Protein AF-0000000078785115 (afdb_homodimer)

Radius of gyration: 32.86 Å; Cα contacts (8 Å, |Δi|>4): 544; chains: 2; bounding box: 106×112×72 Å

Nearest PDB structures (foldseek):
  2z4h-assembly1_A  TM=7.584E-01  e=1.424E-02  Escherichia coli
  2z4i-assembly1_A  TM=7.395E-01  e=1.762E-02  Escherichia coli
  2z4i-assembly2_B  TM=6.728E-01  e=6.002E-02  Escherichia coli
  3nm7-assembly2_D  TM=5.815E-01  e=1.633E+00  Borreliella burgdorferi
  3nm7-assembly1_A  TM=5.767E-01  e=1.549E+00  Borreliella burgdorferi

Structure (mmCIF, N/CA/C/O backbone):
data_AF-0000000078785115-model_v1
#
loop_
_entity.id
_entity.type
_entity.pdbx_description
1 polymer Lipoprotein
#
loop_
_atom_site.group_PDB
_atom_site.id
_atom_site.type_symbol
_atom_site.label_atom_id
_atom_site.label_alt_id
_atom_site.label_comp_id
_atom_site.label_asym_id
_atom_site.label_entity_id
_atom_site.label_seq_id
_atom_site.pdbx_PDB_ins_code
_atom_site.Cartn_x
_atom_site.Cartn_y
_atom_site.Cartn_z
_atom_site.occupancy
_atom_site.B_iso_or_equiv
_atom_site.auth_seq_id
_atom_site.auth_comp_id
_atom_site.auth_asym_id
_atom_site.auth_atom_id
_atom_site.pdbx_PDB_model_num
ATOM 1 N N . MET A 1 1 ? -52.281 -60.375 -5.547 1 21.88 1 MET A N 1
ATOM 2 C CA . MET A 1 1 ? -51.75 -59.938 -6.844 1 21.88 1 MET A CA 1
ATOM 3 C C . MET A 1 1 ? -51.125 -58.562 -6.75 1 21.88 1 MET A C 1
ATOM 5 O O . MET A 1 1 ? -51.469 -57.781 -5.859 1 21.88 1 MET A O 1
ATOM 9 N N . LYS A 1 2 ? -49.844 -58.312 -7.625 1 25.64 2 LYS A N 1
ATOM 10 C CA . LYS A 1 2 ? -48.531 -57.688 -7.773 1 25.64 2 LYS A CA 1
ATOM 11 C C . LYS A 1 2 ? -48.625 -56.25 -8.234 1 25.64 2 LYS A C 1
ATOM 13 O O . LYS A 1 2 ? -47.656 -55.625 -8.633 1 25.64 2 LYS A O 1
ATOM 18 N N . ARG A 1 3 ? -49.688 -55.594 -8.305 1 28.55 3 ARG A N 1
ATOM 19 C CA . ARG A 1 3 ? -49.875 -54.531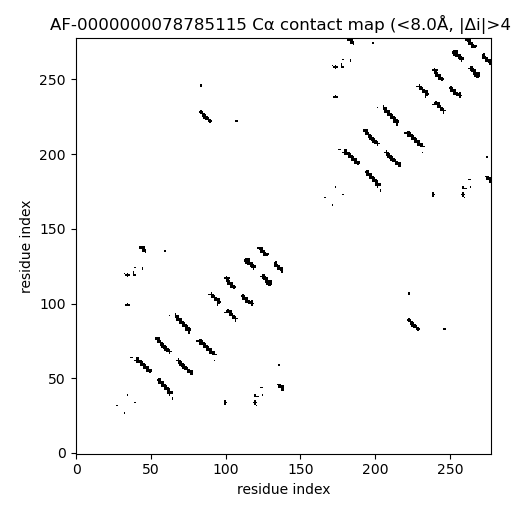 -9.289 1 28.55 3 ARG A CA 1
ATOM 20 C C . ARG A 1 3 ? -48.875 -53.375 -9.055 1 28.55 3 ARG A C 1
ATOM 22 O O . ARG A 1 3 ? -49.062 -52.594 -8.125 1 28.55 3 ARG A O 1
ATOM 29 N N . LEU A 1 4 ? -47.5 -53.781 -9.008 1 29.61 4 LEU A N 1
ATOM 30 C CA . LEU A 1 4 ? -46.344 -52.906 -8.867 1 29.61 4 LEU A CA 1
ATOM 31 C C . LEU A 1 4 ? -46.344 -51.812 -9.93 1 29.61 4 LEU A C 1
ATOM 33 O O . LEU A 1 4 ? -46.312 -52.094 -11.125 1 29.61 4 LEU A O 1
ATOM 37 N N . ASN A 1 5 ? -47.219 -50.812 -9.773 1 29.7 5 ASN A N 1
ATOM 38 C CA . ASN A 1 5 ? -47.469 -49.656 -10.664 1 29.7 5 ASN A CA 1
ATOM 39 C C . ASN A 1 5 ? -46.156 -49.094 -11.195 1 29.7 5 ASN A C 1
ATOM 41 O O . ASN A 1 5 ? -45.344 -48.594 -10.422 1 29.7 5 ASN A O 1
ATOM 45 N N . TYR A 1 6 ? -45.5 -49.625 -12.344 1 27 6 TYR A N 1
ATOM 46 C CA . TYR A 1 6 ? -44.344 -49.469 -13.242 1 27 6 TYR A CA 1
ATOM 47 C C . TYR A 1 6 ? -44.281 -48.062 -13.773 1 27 6 TYR A C 1
ATOM 49 O O . TYR A 1 6 ? -43.375 -47.719 -14.562 1 27 6 TYR A O 1
ATOM 57 N N . THR A 1 7 ? -45.312 -47.25 -13.727 1 27.36 7 THR A N 1
ATOM 58 C CA . THR A 1 7 ? -45.344 -46.125 -14.656 1 27.36 7 THR A CA 1
ATOM 59 C C . THR A 1 7 ? -44.156 -45.188 -14.422 1 27.36 7 THR A C 1
ATOM 61 O O . THR A 1 7 ? -43.656 -44.531 -15.359 1 27.36 7 THR A O 1
ATOM 64 N N . ARG A 1 8 ? -43.906 -44.688 -13.25 1 27.7 8 ARG A N 1
ATOM 65 C CA . ARG A 1 8 ? -43.438 -43.312 -13.039 1 27.7 8 ARG A CA 1
ATOM 66 C C . ARG A 1 8 ? -42 -43.156 -13.453 1 27.7 8 ARG A C 1
ATOM 68 O O . ARG A 1 8 ? -41.375 -42.125 -13.203 1 27.7 8 ARG A O 1
ATOM 75 N N . PHE A 1 9 ? -41.219 -44.219 -13.812 1 27.62 9 PHE A N 1
ATOM 76 C CA . PHE A 1 9 ? -39.75 -44.156 -13.797 1 27.62 9 PHE A CA 1
ATOM 77 C C . PHE A 1 9 ? -39.25 -43.312 -14.977 1 27.62 9 PHE A C 1
ATOM 79 O O . PHE A 1 9 ? -38.062 -43.219 -15.188 1 27.62 9 PHE A O 1
ATOM 86 N N . ALA A 1 10 ? -40.094 -42.906 -15.914 1 26.58 10 ALA A N 1
ATOM 87 C CA . ALA A 1 10 ? -39.594 -42.625 -17.25 1 26.58 10 ALA A CA 1
ATOM 88 C C . ALA A 1 10 ? -38.719 -41.375 -17.234 1 26.58 10 ALA A C 1
ATOM 90 O O . ALA A 1 10 ? -37.906 -41.156 -18.156 1 26.58 10 ALA A O 1
ATOM 91 N N . LEU A 1 11 ? -39.062 -40.406 -16.453 1 26.31 11 LEU A N 1
ATOM 92 C CA . LEU A 1 11 ? -38.844 -39.094 -17.016 1 26.31 11 LEU A CA 1
ATOM 93 C C . LEU A 1 11 ? -37.344 -38.781 -17.125 1 26.31 11 LEU A C 1
ATOM 95 O O . LEU A 1 11 ? -36.969 -37.719 -17.641 1 26.31 11 LEU A O 1
ATOM 99 N N . LEU A 1 12 ? -36.531 -39.406 -16.266 1 26.86 12 LEU A N 1
ATOM 100 C CA . LEU A 1 12 ? -35.344 -38.625 -15.898 1 26.86 12 LEU A CA 1
ATOM 101 C C . LEU A 1 12 ? -34.375 -38.531 -17.078 1 26.86 12 LEU A C 1
ATOM 103 O O . LEU A 1 12 ? -33.25 -38.062 -16.922 1 26.86 12 LEU A O 1
ATOM 107 N N . LEU A 1 13 ? -34.562 -39.312 -18.266 1 28.91 13 LEU A N 1
ATOM 108 C CA . LEU A 1 13 ? -33.469 -39.625 -19.156 1 28.91 13 LEU A CA 1
ATOM 109 C C . LEU A 1 13 ? -33.094 -38.406 -19.984 1 28.91 13 LEU A C 1
ATOM 111 O O . LEU A 1 13 ? -33.219 -38.406 -21.203 1 28.91 13 LEU A O 1
ATOM 115 N N . ILE A 1 14 ? -33.562 -37.188 -19.656 1 26.3 14 ILE A N 1
ATOM 1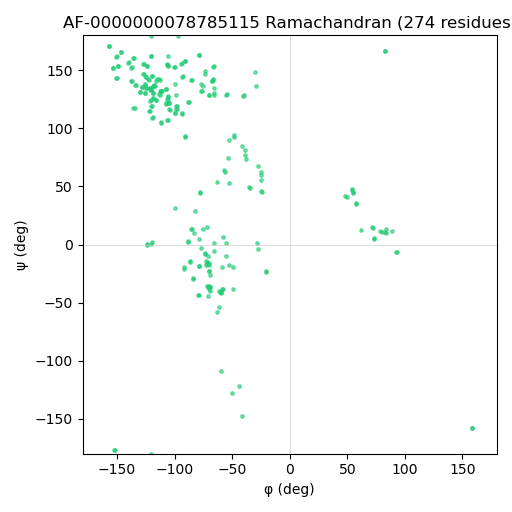16 C CA . ILE A 1 14 ? -33.625 -36.25 -20.766 1 26.3 14 ILE A CA 1
ATOM 117 C C . ILE A 1 14 ? -32.344 -36.344 -21.594 1 26.3 14 ILE A C 1
ATOM 119 O O . ILE A 1 14 ? -32.406 -36.5 -22.812 1 26.3 14 ILE A O 1
ATOM 123 N N . LEU A 1 15 ? -31.5 -35.125 -21.781 1 25.64 15 LEU A N 1
ATOM 124 C CA . LEU A 1 15 ? -30.969 -34.438 -22.969 1 25.64 15 LEU A CA 1
ATOM 125 C C . LEU A 1 15 ? -29.688 -35.125 -23.438 1 25.64 15 LEU A C 1
ATOM 127 O O . LEU A 1 15 ? -28.609 -34.812 -22.922 1 25.64 15 LEU A O 1
ATOM 131 N N . VAL A 1 16 ? -29.391 -36.344 -23.297 1 29.25 16 VAL A N 1
ATOM 132 C CA . VAL A 1 16 ? -28.172 -37.062 -23.703 1 29.25 16 VAL A CA 1
ATOM 133 C C . VAL A 1 16 ? -27.984 -36.938 -25.203 1 29.25 16 VAL A C 1
ATOM 135 O O . VAL A 1 16 ? -27.047 -37.531 -25.766 1 29.25 16 VAL A O 1
ATOM 138 N N . LEU A 1 17 ? -28.969 -36.625 -25.922 1 30.11 17 LEU A N 1
ATOM 139 C CA . LEU A 1 17 ? -29.078 -37.25 -27.25 1 30.11 17 LEU A CA 1
ATOM 140 C C . LEU A 1 17 ? -27.844 -36.906 -28.094 1 30.11 17 LEU A C 1
ATOM 142 O O . LEU A 1 17 ? -27.219 -37.812 -28.672 1 30.11 17 LEU A O 1
ATOM 146 N N . GLY A 1 18 ? -28.078 -35.969 -29.203 1 31.62 18 GLY A N 1
ATOM 147 C CA . GLY A 1 18 ? -27.688 -35.906 -30.609 1 31.62 18 GLY A CA 1
ATOM 148 C C . GLY A 1 18 ? -26.25 -35.469 -30.812 1 31.62 18 GLY A C 1
ATOM 149 O O . GLY A 1 18 ? -25.859 -35.125 -31.922 1 31.62 18 GLY A O 1
ATOM 150 N N . LEU A 1 19 ? -25.375 -35.094 -29.875 1 32.69 19 LEU A N 1
ATOM 151 C CA . LEU A 1 19 ? -24.031 -34.844 -30.375 1 32.69 19 LEU A CA 1
ATOM 152 C C . LEU A 1 19 ? -23.469 -36.062 -31.109 1 32.69 19 LEU A C 1
ATOM 154 O O . LEU A 1 19 ? -23.156 -37.062 -30.484 1 32.69 19 LEU A O 1
ATOM 158 N N . GLY A 1 20 ? -23.953 -36.531 -32.125 1 34.94 20 GLY A N 1
ATOM 159 C CA . GLY A 1 20 ? -23.172 -37.25 -33.125 1 34.94 20 GLY A CA 1
ATOM 160 C C . GLY A 1 20 ? -21.734 -36.781 -33.188 1 34.94 20 GLY A C 1
ATOM 161 O O . GLY A 1 20 ? -21.438 -35.625 -32.906 1 34.94 20 GLY A O 1
ATOM 162 N N . ALA A 1 21 ? -20.703 -37.75 -33.281 1 34.75 21 ALA A N 1
ATOM 163 C CA . ALA A 1 21 ? -19.25 -37.906 -33.312 1 34.75 21 ALA A CA 1
ATOM 164 C C . ALA A 1 21 ? -18.625 -37.125 -34.469 1 34.75 21 ALA A C 1
ATOM 166 O O . ALA A 1 21 ? -18.531 -37.625 -35.594 1 34.75 21 ALA A O 1
ATOM 167 N N . CYS A 1 22 ? -19.219 -36.312 -35.281 1 36.84 22 CYS A N 1
ATOM 168 C CA . CYS A 1 22 ? -18.141 -35.719 -36.062 1 36.84 22 CYS A CA 1
ATOM 169 C C . CYS A 1 22 ? -16.938 -35.438 -35.188 1 36.84 22 CYS A C 1
ATOM 171 O O . CYS A 1 22 ? -17.016 -34.656 -34.25 1 36.84 22 CYS A O 1
ATOM 173 N N . GLY A 1 23 ? -16.078 -36.375 -34.781 1 36.59 23 GLY A N 1
ATOM 174 C CA . GLY A 1 23 ? -14.758 -36.688 -34.25 1 36.59 23 GLY A CA 1
ATOM 175 C C . GLY A 1 23 ? -13.711 -35.688 -34.625 1 36.59 23 GLY A C 1
ATOM 176 O O . GLY A 1 23 ? -12.609 -36.031 -35.062 1 36.59 23 GLY A O 1
ATOM 177 N N . ASP A 1 24 ? -14.039 -34.656 -35.344 1 38.69 24 ASP A N 1
ATOM 178 C CA . ASP A 1 24 ? -12.906 -33.719 -35.406 1 38.69 24 ASP A CA 1
ATOM 179 C C . ASP A 1 24 ? -12.336 -33.469 -34.031 1 38.69 24 ASP A C 1
ATOM 181 O O . ASP A 1 24 ? -13.086 -33.125 -33.094 1 38.69 24 ASP A O 1
ATOM 185 N N . ASP A 1 25 ? -11.328 -34.188 -33.531 1 36.97 25 ASP A N 1
ATOM 186 C CA . ASP A 1 25 ? -10.508 -34.062 -32.344 1 36.97 25 ASP A CA 1
ATOM 187 C C . ASP A 1 25 ? -10.453 -32.594 -31.859 1 36.97 25 ASP A C 1
ATOM 189 O O . ASP A 1 25 ? -9.773 -31.766 -32.469 1 36.97 25 ASP A O 1
ATOM 193 N N . ILE A 1 26 ? -11.43 -31.906 -31.766 1 38.81 26 ILE A N 1
ATOM 194 C CA . ILE A 1 26 ? -11.156 -30.75 -30.906 1 38.81 26 ILE A CA 1
ATOM 195 C C . ILE A 1 26 ? -10.203 -31.156 -29.781 1 38.81 26 ILE A C 1
ATOM 197 O O . ILE A 1 26 ? -10.594 -31.875 -28.859 1 38.81 26 ILE A O 1
ATOM 201 N N . TYR A 1 27 ? -9.086 -31.812 -30 1 36.03 27 TYR A N 1
ATOM 202 C CA . TYR A 1 27 ? -7.938 -31.969 -29.125 1 36.03 27 TYR A CA 1
ATOM 203 C C . TYR A 1 27 ? -7.828 -30.766 -28.172 1 36.03 27 TYR A C 1
ATOM 205 O O . TYR A 1 27 ? -7.562 -29.656 -28.609 1 36.03 27 TYR A O 1
ATOM 213 N N . TYR A 1 28 ? -8.711 -30.516 -27.219 1 42.53 28 TYR A N 1
ATOM 214 C CA . TYR A 1 28 ? -8.172 -29.766 -26.094 1 42.53 28 TYR A CA 1
ATOM 215 C C . TYR A 1 28 ? -6.664 -29.969 -25.969 1 42.53 28 TYR A C 1
ATOM 217 O O . TYR A 1 28 ? -6.207 -31.047 -25.609 1 42.53 28 TYR A O 1
ATOM 225 N N . THR A 1 29 ? -5.969 -29.656 -26.891 1 48.72 29 THR A N 1
ATOM 226 C CA . THR A 1 29 ? -4.52 -29.828 -26.875 1 48.72 29 THR A CA 1
ATOM 227 C C . THR A 1 29 ? -3.943 -29.453 -25.516 1 48.72 29 THR A C 1
ATOM 229 O O . THR A 1 29 ? -4.535 -28.656 -24.781 1 48.72 29 THR A O 1
ATOM 232 N N . ASP A 1 30 ? -3.09 -30.453 -24.906 1 57.22 30 ASP A N 1
ATOM 233 C CA . ASP A 1 30 ? -2.201 -30.297 -23.766 1 57.22 30 ASP A CA 1
ATOM 234 C C . ASP A 1 30 ? -1.837 -28.844 -23.531 1 57.22 30 ASP A C 1
ATOM 236 O O . ASP A 1 30 ? -1.797 -28.375 -22.391 1 57.22 30 ASP A O 1
ATOM 240 N N . ASP A 1 31 ? -1.954 -28.078 -24.672 1 64.81 31 ASP A N 1
ATOM 241 C CA . ASP A 1 31 ? -1.459 -26.703 -24.562 1 64.81 31 ASP A CA 1
ATOM 242 C C . ASP A 1 31 ? -2.518 -25.781 -23.953 1 64.81 31 ASP A C 1
ATOM 244 O O . ASP A 1 31 ? -2.186 -24.812 -23.281 1 64.81 31 ASP A O 1
ATOM 248 N N . TYR A 1 32 ? -3.836 -26.141 -24.203 1 71.19 32 TYR A N 1
ATOM 249 C CA . TYR A 1 32 ? -4.902 -25.266 -23.719 1 71.19 32 TYR A CA 1
ATOM 250 C C . TYR A 1 32 ? -4.996 -25.328 -22.188 1 71.19 32 TYR A C 1
ATOM 252 O O . TYR A 1 32 ? -5.23 -24.297 -21.547 1 71.19 32 TYR A O 1
ATOM 260 N N . LEU A 1 33 ? -4.812 -26.469 -21.688 1 81.69 33 LEU A N 1
ATOM 261 C CA . LEU A 1 33 ? -4.977 -26.656 -20.25 1 81.69 33 LEU A CA 1
ATOM 262 C C . LEU A 1 33 ? -3.68 -26.344 -19.516 1 81.69 33 LEU A C 1
ATOM 264 O O . LEU A 1 33 ? -3.689 -26.125 -18.297 1 81.69 33 LEU A O 1
ATOM 268 N N . ARG A 1 34 ? -2.654 -26.297 -20.344 1 90.75 34 ARG A N 1
ATOM 269 C CA . ARG A 1 34 ? -1.361 -26.047 -19.719 1 90.75 34 ARG A CA 1
ATOM 270 C C . ARG A 1 34 ? -1.227 -24.578 -19.312 1 90.75 34 ARG A C 1
ATOM 272 O O . ARG A 1 34 ? -1.621 -23.688 -20.047 1 90.75 34 ARG A O 1
ATOM 279 N N . ASN A 1 35 ? -0.721 -24.453 -18.172 1 96.88 35 ASN A N 1
ATOM 280 C CA . ASN A 1 35 ? -0.414 -23.094 -17.734 1 96.88 35 ASN A CA 1
ATOM 281 C C . ASN A 1 35 ? 0.684 -22.469 -18.594 1 96.88 35 ASN A C 1
ATOM 283 O O . ASN A 1 35 ? 1.484 -23.172 -19.203 1 96.88 35 ASN A O 1
ATOM 287 N N . SER A 1 36 ? 0.677 -21.141 -18.672 1 96.25 36 SER A N 1
ATOM 288 C CA . SER A 1 36 ? 1.725 -20.391 -19.359 1 96.25 36 SER A CA 1
ATOM 289 C C . SER A 1 36 ? 1.912 -19 -18.75 1 96.25 36 SER A C 1
ATOM 291 O O . SER A 1 36 ? 1.029 -18.5 -18.047 1 96.25 36 SER A O 1
ATOM 293 N N . ASP A 1 37 ? 3.047 -18.438 -19.047 1 97.06 37 ASP A N 1
ATOM 294 C CA . ASP A 1 37 ? 3.301 -17.078 -18.594 1 97.06 37 ASP A CA 1
ATOM 295 C C . ASP A 1 37 ? 2.254 -16.109 -19.156 1 97.06 37 ASP A C 1
ATOM 297 O O . ASP A 1 37 ? 1.799 -15.203 -18.453 1 97.06 37 ASP A O 1
ATOM 301 N N . GLU A 1 38 ? 1.946 -16.328 -20.406 1 96.19 38 GLU A N 1
ATOM 302 C CA . GLU A 1 38 ? 0.999 -15.453 -21.078 1 96.19 38 GLU A CA 1
ATOM 303 C C . GLU A 1 38 ? -0.362 -15.469 -20.391 1 96.19 38 GLU A C 1
ATOM 305 O O . GLU A 1 38 ? -1.03 -14.438 -20.297 1 96.19 38 GLU A O 1
ATOM 310 N N . LYS A 1 39 ? -0.719 -16.641 -20.016 1 96.62 39 LYS A N 1
ATOM 311 C CA . LYS A 1 39 ? -1.998 -16.781 -19.312 1 96.62 39 LYS A CA 1
ATOM 312 C C . LYS A 1 39 ? -1.937 -16.156 -17.922 1 96.62 39 LYS A C 1
ATOM 314 O O . LYS A 1 39 ? -2.918 -15.578 -17.453 1 96.62 39 LYS A O 1
ATOM 319 N N . LEU A 1 40 ? -0.854 -16.266 -17.281 1 98.19 40 LEU A N 1
ATOM 320 C CA . LEU A 1 40 ? -0.667 -15.867 -15.883 1 98.19 40 LEU A CA 1
ATOM 321 C C . LEU A 1 40 ? -0.476 -14.359 -15.773 1 98.19 40 LEU A C 1
ATOM 323 O O . LEU A 1 40 ? -1.035 -13.719 -14.883 1 98.19 40 LEU A O 1
ATOM 327 N N . CYS A 1 41 ? 0.32 -13.75 -16.656 1 98.25 41 CYS A N 1
ATOM 328 C CA . CYS A 1 41 ? 0.834 -12.391 -16.531 1 98.25 41 CYS A CA 1
ATOM 329 C C . CYS A 1 41 ? -0.101 -11.391 -17.203 1 98.25 41 CYS A C 1
ATOM 331 O O . CYS A 1 41 ? -0.94 -11.766 -18.016 1 98.25 41 CYS A O 1
ATOM 333 N N . GLY A 1 42 ? 0.054 -10.172 -16.734 1 96.88 42 GLY A N 1
ATOM 334 C CA . GLY A 1 42 ? -0.635 -9.07 -17.391 1 96.88 42 GLY A CA 1
ATOM 335 C C . GLY A 1 42 ? -2.07 -8.9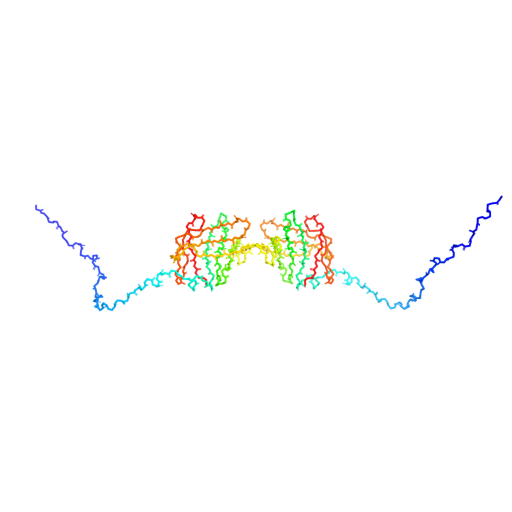06 -16.938 1 96.88 42 GLY A C 1
ATOM 336 O O . GLY A 1 42 ? -2.861 -8.219 -17.578 1 96.88 42 GLY A O 1
ATOM 337 N N . LYS A 1 43 ? -2.414 -9.602 -15.891 1 96.88 43 LYS A N 1
ATOM 338 C CA . LYS A 1 43 ? -3.738 -9.539 -15.281 1 96.88 43 LYS A CA 1
ATOM 339 C C . LYS A 1 43 ? -3.643 -9.266 -13.781 1 96.88 43 LYS A C 1
ATOM 341 O O . LYS A 1 43 ? -2.584 -9.453 -13.18 1 96.88 43 LYS A O 1
ATOM 346 N N . THR A 1 44 ? -4.781 -8.695 -13.359 1 98.44 44 THR A N 1
ATOM 347 C CA . THR A 1 44 ? -4.945 -8.648 -11.914 1 98.44 44 THR A CA 1
ATOM 348 C C . THR A 1 44 ? -5.855 -9.781 -11.438 1 98.44 44 THR A C 1
ATOM 350 O O . THR A 1 44 ? -7.035 -9.828 -11.797 1 98.44 44 THR A O 1
ATOM 353 N N . TRP A 1 45 ? -5.289 -10.672 -10.719 1 98.69 45 TRP A N 1
ATOM 354 C CA . TRP A 1 45 ? -6.047 -11.766 -10.117 1 98.69 45 TRP A CA 1
ATOM 355 C C . TRP A 1 45 ? -6.594 -11.359 -8.75 1 98.69 45 TRP A C 1
ATOM 357 O O . TRP A 1 45 ? -5.828 -11.016 -7.848 1 98.69 45 TRP A O 1
ATOM 367 N N . THR A 1 46 ? -7.957 -11.43 -8.555 1 98.69 46 THR A N 1
ATOM 368 C CA . THR A 1 46 ? -8.562 -10.82 -7.371 1 98.69 46 THR A CA 1
ATOM 369 C C . THR A 1 46 ? -9.445 -11.828 -6.645 1 98.69 46 THR A C 1
ATOM 371 O O . THR A 1 46 ? -10.188 -12.586 -7.277 1 98.69 46 THR A O 1
ATOM 374 N N . GLU A 1 47 ? -9.312 -11.852 -5.34 1 98 47 GLU A N 1
ATOM 375 C CA . GLU A 1 47 ? -10.234 -12.562 -4.465 1 98 47 GLU A CA 1
ATOM 376 C C . GLU A 1 47 ? -10.797 -11.641 -3.389 1 98 47 GLU A C 1
ATOM 378 O O . GLU A 1 47 ? -10.062 -10.844 -2.797 1 98 47 GLU A O 1
ATOM 383 N N . ASN A 1 48 ? -12.062 -11.766 -3.164 1 96.12 48 ASN A N 1
ATOM 384 C CA . ASN A 1 48 ? -12.734 -11.008 -2.113 1 96.12 48 ASN A CA 1
ATOM 385 C C . ASN A 1 48 ? -13.062 -11.883 -0.909 1 96.12 48 ASN A C 1
ATOM 387 O O . ASN A 1 48 ? -13.57 -12.992 -1.065 1 96.12 48 ASN A O 1
ATOM 391 N N . SER A 1 49 ? -12.656 -11.438 0.169 1 93.69 49 SER A N 1
ATOM 392 C CA . SER A 1 49 ? -12.977 -12.18 1.389 1 93.69 49 SER A CA 1
ATOM 393 C C . SER A 1 49 ? -13.641 -11.273 2.424 1 93.69 49 SER A C 1
ATOM 395 O O . SER A 1 49 ? -13.359 -10.07 2.475 1 93.69 49 SER A O 1
ATOM 397 N N . LYS A 1 50 ? -14.523 -11.852 3.174 1 91.75 50 LYS A N 1
ATOM 398 C CA . LYS A 1 50 ? -15.148 -11.172 4.309 1 91.75 50 LYS A CA 1
ATOM 399 C C . LYS A 1 50 ? -14.469 -11.562 5.621 1 91.75 50 LYS A C 1
ATOM 401 O O . LYS A 1 50 ? -14.164 -12.734 5.844 1 91.75 50 LYS A O 1
ATOM 406 N N . MET A 1 51 ? -14.117 -10.5 6.348 1 89.44 51 MET A N 1
ATOM 407 C CA . MET A 1 51 ? -13.492 -10.703 7.652 1 89.44 51 MET A CA 1
ATOM 408 C C . MET A 1 51 ? -14.516 -10.602 8.773 1 89.44 51 MET A C 1
ATOM 410 O O . MET A 1 51 ? -15.695 -10.352 8.516 1 89.44 51 MET A O 1
ATOM 414 N N . ASP A 1 52 ? -13.898 -10.82 10.016 1 78.44 52 ASP A N 1
ATOM 415 C CA . ASP A 1 52 ? -14.758 -10.688 11.195 1 78.44 52 ASP A CA 1
ATOM 416 C C . ASP A 1 52 ? -15.234 -9.25 11.367 1 78.44 52 ASP A C 1
ATOM 418 O O . ASP A 1 52 ? -14.539 -8.305 10.961 1 78.44 52 ASP A O 1
ATOM 422 N N . ASN A 1 53 ? -16.516 -8.961 11.641 1 86 53 ASN A N 1
ATOM 423 C CA . ASN A 1 53 ? -17.109 -7.656 11.922 1 86 53 ASN A CA 1
ATOM 424 C C . ASN A 1 53 ? -17.562 -6.953 10.641 1 86 53 ASN A C 1
ATOM 426 O O . ASN A 1 53 ? -17.578 -5.723 10.586 1 86 53 ASN A O 1
ATOM 430 N N . ASP A 1 54 ? -17.562 -7.699 9.594 1 88.81 54 ASP A N 1
ATOM 431 C CA . ASP A 1 54 ? -18.125 -7.246 8.328 1 88.81 54 ASP A CA 1
ATOM 432 C C . ASP A 1 54 ? -17.109 -6.418 7.543 1 88.81 54 ASP A C 1
ATOM 434 O O . ASP A 1 54 ? -17.484 -5.664 6.637 1 88.81 54 ASP A O 1
ATOM 438 N N . MET A 1 55 ? -15.875 -6.508 7.992 1 93 55 MET A N 1
ATOM 439 C CA . MET A 1 55 ? -14.797 -5.926 7.195 1 93 55 MET A CA 1
ATOM 440 C C . MET A 1 55 ? -14.516 -6.781 5.961 1 93 55 MET A C 1
ATOM 442 O O . MET A 1 55 ? -14.781 -7.984 5.961 1 93 55 MET A O 1
ATOM 446 N N . LYS A 1 56 ? -14.086 -6.086 4.918 1 96.38 56 LYS A N 1
ATOM 447 C CA . LYS A 1 56 ? -13.781 -6.777 3.67 1 96.38 56 LYS A CA 1
ATOM 448 C C . LYS A 1 56 ? -12.305 -6.656 3.322 1 96.38 56 LYS A C 1
ATOM 450 O O . LYS A 1 56 ? -11.688 -5.613 3.561 1 96.38 56 LYS A O 1
ATOM 455 N N . CYS A 1 57 ? -11.828 -7.742 2.828 1 97.06 57 CYS A N 1
ATOM 456 C CA . CYS A 1 57 ? -10.477 -7.738 2.283 1 97.06 57 CYS A CA 1
ATOM 457 C C . CYS A 1 57 ? -10.484 -8.133 0.811 1 97.06 57 CYS A C 1
ATOM 459 O O . CYS A 1 57 ? -11.078 -9.148 0.438 1 97.06 57 CYS A O 1
ATOM 461 N N . VAL A 1 58 ? -9.922 -7.266 -0.033 1 97.88 58 VAL A N 1
ATOM 462 C CA . VAL A 1 58 ? -9.633 -7.605 -1.422 1 97.88 58 VAL A CA 1
ATOM 463 C C . VAL A 1 58 ? -8.164 -7.996 -1.559 1 97.88 58 VAL A C 1
ATOM 465 O O . VAL A 1 58 ? -7.27 -7.207 -1.242 1 97.88 58 VAL A O 1
ATOM 468 N N . HIS A 1 59 ? -7.938 -9.227 -1.924 1 98.12 59 HIS A N 1
ATOM 469 C CA . HIS A 1 59 ? -6.613 -9.812 -2.131 1 98.12 59 HIS A CA 1
ATOM 470 C C . HIS A 1 59 ? -6.305 -9.961 -3.617 1 98.12 59 HIS A C 1
ATOM 472 O O . HIS A 1 59 ? -7.051 -10.617 -4.348 1 98.12 59 HIS A O 1
ATOM 478 N N . GLN A 1 60 ? -5.191 -9.312 -4.043 1 98.81 60 GLN A N 1
ATOM 479 C CA . GLN A 1 60 ? -4.855 -9.328 -5.461 1 98.81 60 GLN A CA 1
ATOM 480 C C . GLN A 1 60 ? -3.445 -9.859 -5.688 1 98.81 60 GLN A C 1
ATOM 482 O O . GLN A 1 60 ? -2.543 -9.602 -4.887 1 98.81 60 GLN A O 1
ATOM 487 N N . LEU A 1 61 ? -3.252 -10.602 -6.781 1 98.75 61 LEU A N 1
ATOM 488 C CA . LEU A 1 61 ? -1.947 -11 -7.301 1 98.75 61 LEU A CA 1
ATOM 489 C C . LEU A 1 61 ? -1.748 -10.492 -8.727 1 98.75 61 LEU A C 1
ATOM 491 O O . LEU A 1 61 ? -2.658 -10.578 -9.547 1 98.75 61 LEU A O 1
ATOM 495 N N . LYS A 1 62 ? -0.63 -9.945 -8.93 1 98.81 62 LYS A N 1
ATOM 496 C CA . LYS A 1 62 ? -0.211 -9.508 -10.258 1 98.81 62 LYS A CA 1
ATOM 497 C C . LYS A 1 62 ? 1.13 -10.125 -10.641 1 98.81 62 LYS A C 1
ATOM 499 O O . LYS A 1 62 ? 2.053 -10.18 -9.828 1 98.81 62 LYS A O 1
ATOM 504 N N . PHE A 1 63 ? 1.238 -10.617 -11.82 1 98.75 63 PHE A N 1
ATOM 505 C CA . PHE A 1 63 ? 2.467 -11.18 -12.375 1 98.75 63 PHE A CA 1
ATOM 506 C C . PHE A 1 63 ? 2.861 -10.461 -13.656 1 98.75 63 PHE A C 1
ATOM 508 O O . PHE A 1 63 ? 2.002 -10.125 -14.477 1 98.75 63 PHE A O 1
ATOM 515 N N . THR A 1 64 ? 4.098 -10.289 -13.789 1 98.62 64 THR A N 1
ATOM 516 C CA . THR A 1 64 ? 4.598 -9.711 -15.031 1 98.62 64 THR A CA 1
ATOM 517 C C . THR A 1 64 ? 5.566 -10.672 -15.719 1 98.62 64 THR A C 1
ATOM 519 O O . THR A 1 64 ? 6.09 -11.594 -15.086 1 98.62 64 THR A O 1
ATOM 522 N N . GLN A 1 65 ? 5.801 -10.445 -16.953 1 97.94 65 GLN A N 1
ATOM 523 C CA . GLN A 1 65 ? 6.621 -11.328 -17.766 1 97.94 65 GLN A CA 1
ATOM 524 C C . GLN A 1 65 ? 8.086 -11.258 -17.359 1 97.94 65 GLN A C 1
ATOM 526 O O . GLN A 1 65 ? 8.852 -12.188 -17.609 1 97.94 65 GLN A O 1
ATOM 531 N N . ASP A 1 66 ? 8.461 -10.172 -16.734 1 97.81 66 ASP A N 1
ATOM 532 C CA . ASP A 1 66 ? 9.852 -10.008 -16.312 1 97.81 66 ASP A CA 1
ATOM 533 C C . ASP A 1 66 ? 10.094 -10.664 -14.961 1 97.81 66 ASP A C 1
ATOM 535 O O . ASP A 1 66 ? 11.039 -10.305 -14.258 1 97.81 66 ASP A O 1
ATOM 539 N N . ARG A 1 67 ? 9.203 -11.469 -14.508 1 98.38 67 ARG A N 1
ATOM 540 C CA . ARG A 1 67 ? 9.328 -12.32 -13.328 1 98.38 67 ARG A CA 1
ATOM 541 C C . ARG A 1 67 ? 9.125 -11.523 -12.047 1 98.38 67 ARG A C 1
ATOM 543 O O . ARG A 1 67 ? 9.461 -11.984 -10.961 1 98.38 67 ARG A O 1
ATOM 550 N N . SER A 1 68 ? 8.641 -10.289 -12.195 1 98.38 68 SER A N 1
ATOM 551 C CA . SER A 1 68 ? 8.227 -9.5 -11.039 1 98.38 68 SER A CA 1
ATOM 552 C C . SER A 1 68 ? 6.727 -9.641 -10.781 1 98.38 68 SER A C 1
ATOM 554 O O . SER A 1 68 ? 5.977 -10.062 -11.664 1 98.38 68 SER A O 1
ATOM 556 N N . GLY A 1 69 ? 6.34 -9.414 -9.562 1 98.56 69 GLY A N 1
ATOM 557 C CA . GLY A 1 69 ? 4.93 -9.453 -9.211 1 98.56 69 GLY A CA 1
ATOM 558 C C . GLY A 1 69 ? 4.605 -8.656 -7.961 1 98.56 69 GLY A C 1
ATOM 559 O O . GLY A 1 69 ? 5.504 -8.117 -7.312 1 98.56 69 GLY A O 1
ATOM 560 N N . GLN A 1 70 ? 3.307 -8.523 -7.742 1 98.75 70 GLN A N 1
ATOM 561 C CA . GLN A 1 70 ? 2.799 -7.844 -6.555 1 98.75 70 GLN A CA 1
ATOM 562 C C . GLN A 1 70 ? 1.682 -8.648 -5.895 1 98.75 70 GLN A C 1
ATOM 564 O O . GLN A 1 70 ? 0.847 -9.242 -6.582 1 98.75 70 GLN A O 1
ATOM 569 N N . GLU A 1 71 ? 1.779 -8.688 -4.59 1 98.75 71 GLU A N 1
ATOM 570 C CA . GLU A 1 71 ? 0.646 -9.086 -3.76 1 98.75 71 GLU A CA 1
ATOM 571 C C . GLU A 1 71 ? 0.035 -7.883 -3.049 1 98.75 71 GLU A C 1
ATOM 573 O O . GLU A 1 71 ? 0.738 -7.141 -2.361 1 98.75 71 GLU A O 1
ATOM 578 N N . ILE A 1 72 ? -1.247 -7.652 -3.201 1 98.75 72 ILE A N 1
ATOM 579 C CA . ILE A 1 72 ? -1.897 -6.453 -2.691 1 98.75 72 ILE A CA 1
ATOM 580 C C . ILE A 1 72 ? -3.086 -6.84 -1.814 1 98.75 72 ILE A C 1
ATOM 582 O O . ILE A 1 72 ? -3.896 -7.688 -2.197 1 98.75 72 ILE A O 1
ATOM 586 N N . PHE A 1 73 ? -3.145 -6.262 -0.653 1 98.19 73 PHE A N 1
ATOM 587 C CA . PHE A 1 73 ? -4.293 -6.379 0.238 1 98.19 73 PHE A CA 1
ATOM 588 C C . PHE A 1 73 ? -4.957 -5.023 0.442 1 98.19 73 PHE A C 1
ATOM 590 O O . PHE A 1 73 ? -4.301 -4.055 0.831 1 98.19 73 PHE A O 1
ATOM 597 N N . GLN A 1 74 ? -6.207 -4.98 0.16 1 98.38 74 GLN A N 1
ATOM 598 C CA . GLN A 1 74 ? -7.023 -3.805 0.44 1 98.38 74 GLN A CA 1
ATOM 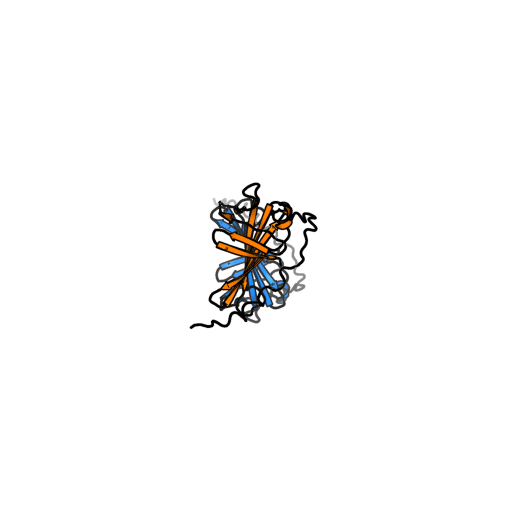599 C C . GLN A 1 74 ? -8.062 -4.102 1.517 1 98.38 74 GLN A C 1
ATOM 601 O O . GLN A 1 74 ? -8.805 -5.082 1.419 1 98.38 74 GLN A O 1
ATOM 606 N N . TYR A 1 75 ? -8.109 -3.277 2.477 1 97.38 75 TYR A N 1
ATOM 607 C CA . TYR A 1 75 ? -9.039 -3.475 3.59 1 97.38 75 TYR A CA 1
ATOM 608 C C . TYR A 1 75 ? -10.117 -2.402 3.594 1 97.38 75 TYR A C 1
ATOM 610 O O . TYR A 1 75 ? -9.82 -1.208 3.518 1 97.38 75 TYR A O 1
ATOM 618 N N . TYR A 1 76 ? -11.336 -2.857 3.723 1 96.94 76 TYR A N 1
ATOM 619 C CA . TYR A 1 76 ? -12.508 -1.988 3.713 1 96.94 76 TYR A CA 1
ATOM 620 C C . TYR A 1 76 ? -13.297 -2.123 5.008 1 96.94 76 TYR A C 1
ATOM 622 O O . TYR A 1 76 ? -13.5 -3.232 5.508 1 96.94 76 TYR A O 1
ATOM 630 N N . ARG A 1 77 ? -13.656 -0.996 5.496 1 94.69 77 ARG A N 1
ATOM 631 C CA . ARG A 1 77 ? -14.672 -1.022 6.543 1 94.69 77 ARG A CA 1
ATOM 632 C C . ARG A 1 77 ? -16.062 -1.206 5.949 1 94.69 77 ARG A C 1
ATOM 634 O O . ARG A 1 77 ? -16.266 -1.024 4.746 1 94.69 77 ARG A O 1
ATOM 641 N N . PRO A 1 78 ? -16.969 -1.593 6.848 1 91.94 78 PRO A N 1
ATOM 642 C CA . PRO A 1 78 ? -18.312 -1.827 6.328 1 91.94 78 PRO A CA 1
ATOM 643 C C . PRO A 1 78 ? -18.875 -0.619 5.582 1 91.94 78 PRO A C 1
ATOM 645 O O . PRO A 1 78 ? -18.766 0.511 6.066 1 91.94 78 PRO A O 1
ATOM 648 N N . GLU A 1 79 ? -19.375 -0.862 4.328 1 88.81 79 GLU A N 1
ATOM 649 C CA . GLU A 1 79 ? -20.109 0.095 3.51 1 88.81 79 GLU A CA 1
ATOM 650 C C . GLU A 1 79 ? -19.188 1.165 2.938 1 88.81 79 GLU A C 1
ATOM 652 O O . GLU A 1 79 ? -19.656 2.154 2.367 1 88.81 79 GLU A O 1
ATOM 657 N N . GLU A 1 80 ? -17.906 0.989 3.184 1 92 80 GLU A N 1
ATOM 658 C CA . GLU A 1 80 ? -17 1.942 2.566 1 92 80 GLU A CA 1
ATOM 659 C C . GLU A 1 80 ? -16.641 1.524 1.143 1 92 80 GLU A C 1
ATOM 661 O O . GLU A 1 80 ? -16.469 0.335 0.862 1 92 80 GLU A O 1
ATOM 666 N N . SER A 1 81 ? -16.547 2.525 0.267 1 92.69 81 SER A N 1
ATOM 667 C CA . SER A 1 81 ? -16.25 2.266 -1.137 1 92.69 81 SER A CA 1
ATOM 668 C C . SER A 1 81 ? -14.75 2.322 -1.397 1 92.69 81 SER A C 1
ATOM 670 O O . SER A 1 81 ? -14.273 1.852 -2.434 1 92.69 81 SER A O 1
ATOM 672 N N . ARG A 1 82 ? -14.062 2.967 -0.524 1 94.75 82 ARG A N 1
ATOM 673 C CA . ARG A 1 82 ? -12.609 3.031 -0.628 1 94.75 82 ARG A CA 1
ATOM 674 C C . ARG A 1 82 ? -11.945 2.297 0.531 1 94.75 82 ARG A C 1
ATOM 676 O O . ARG A 1 82 ? -12.453 2.303 1.651 1 94.75 82 ARG A O 1
ATOM 683 N N . PRO A 1 83 ? -10.844 1.626 0.215 1 97.62 83 PRO A N 1
ATOM 684 C CA . PRO A 1 83 ? -10.164 0.965 1.331 1 97.62 83 PRO A CA 1
ATOM 685 C C . PRO A 1 83 ? -9.555 1.956 2.322 1 97.62 83 PRO A C 1
ATOM 687 O O . PRO A 1 83 ? -9.039 3.002 1.918 1 97.62 83 PRO A O 1
ATOM 690 N N . TYR A 1 84 ? -9.656 1.638 3.617 1 97.06 84 TYR A N 1
ATOM 691 C CA . TYR A 1 84 ? -9 2.48 4.617 1 97.06 84 TYR A CA 1
ATOM 692 C C . TYR A 1 84 ? -7.512 2.184 4.691 1 97.06 84 TYR A C 1
ATOM 694 O O . TYR A 1 84 ? -6.727 3.016 5.16 1 97.06 84 TYR A O 1
ATOM 702 N N . SER A 1 85 ? -7.102 1.015 4.172 1 97.81 85 SER A N 1
ATOM 703 C CA . SER A 1 85 ? -5.691 0.635 4.152 1 97.81 85 SER A CA 1
ATOM 704 C C . SER A 1 85 ? -5.383 -0.278 2.969 1 97.81 85 SER A C 1
ATOM 706 O O . SER A 1 85 ? -6.211 -1.108 2.588 1 97.81 85 SER A O 1
ATOM 708 N N . THR A 1 86 ? -4.211 -0.091 2.393 1 98.75 86 THR A N 1
ATOM 709 C CA . THR A 1 86 ? -3.666 -0.958 1.354 1 98.75 86 THR A CA 1
ATOM 710 C C . THR A 1 86 ? -2.236 -1.371 1.689 1 98.75 86 THR A C 1
ATOM 712 O O . THR A 1 86 ? -1.417 -0.535 2.078 1 98.75 86 THR A O 1
ATOM 715 N N . VAL A 1 87 ? -1.98 -2.629 1.593 1 98.69 87 VAL A N 1
ATOM 716 C CA . VAL A 1 87 ? -0.633 -3.16 1.77 1 98.69 87 VAL A CA 1
ATOM 717 C C . VAL A 1 87 ? -0.178 -3.852 0.486 1 98.69 87 VAL A C 1
ATOM 719 O O . VAL A 1 87 ? -0.886 -4.707 -0.049 1 98.69 87 VAL A O 1
ATOM 722 N N . THR A 1 88 ? 0.935 -3.459 -0.013 1 98.81 88 THR A N 1
ATOM 723 C CA . THR A 1 88 ? 1.509 -4.066 -1.209 1 98.81 88 THR A CA 1
ATOM 724 C C . THR A 1 88 ? 2.865 -4.691 -0.899 1 98.81 88 THR A C 1
ATOM 726 O O . THR A 1 88 ? 3.703 -4.074 -0.238 1 98.81 88 THR A O 1
ATOM 729 N N . TYR A 1 89 ? 3.027 -5.918 -1.31 1 98.56 89 TYR A N 1
ATOM 730 C CA . TYR A 1 89 ? 4.32 -6.59 -1.312 1 98.56 89 TYR A CA 1
ATOM 731 C C . TYR A 1 89 ? 4.812 -6.82 -2.736 1 98.56 89 TYR A C 1
ATOM 733 O O . TYR A 1 89 ? 4.066 -7.312 -3.584 1 98.56 89 TYR A O 1
ATOM 741 N N . ASN A 1 90 ? 6.023 -6.465 -2.918 1 98.56 90 ASN A N 1
ATOM 742 C CA . ASN A 1 90 ? 6.656 -6.828 -4.184 1 98.56 90 ASN A CA 1
ATOM 743 C C . ASN A 1 90 ? 7.402 -8.156 -4.074 1 98.56 90 ASN A C 1
ATOM 745 O O . ASN A 1 90 ? 7.973 -8.469 -3.025 1 98.56 90 ASN A O 1
ATOM 749 N N . PHE A 1 91 ? 7.363 -8.945 -5.219 1 98.25 91 PHE A N 1
ATOM 750 C CA . PHE A 1 91 ? 8.078 -10.219 -5.215 1 98.25 91 PHE A CA 1
ATOM 751 C C . PHE A 1 91 ? 8.625 -10.539 -6.602 1 98.25 91 PHE A C 1
ATOM 753 O O . PHE A 1 91 ? 8.273 -9.875 -7.578 1 98.25 91 PHE A O 1
ATOM 760 N N . THR A 1 92 ? 9.484 -11.461 -6.586 1 98.5 92 THR A N 1
ATOM 761 C CA . THR A 1 92 ? 9.844 -12.148 -7.82 1 98.5 92 THR A CA 1
ATOM 762 C C . THR A 1 92 ? 9.227 -13.547 -7.863 1 98.5 92 THR A C 1
ATOM 764 O O . THR A 1 92 ? 8.867 -14.102 -6.824 1 98.5 92 THR A O 1
ATOM 767 N N . TRP A 1 93 ? 9.039 -14.008 -9.117 1 98.69 93 TRP A N 1
ATOM 768 C CA . TRP A 1 93 ? 8.398 -15.312 -9.211 1 98.69 93 TRP A CA 1
ATOM 769 C C . TRP A 1 93 ? 9.031 -16.156 -10.312 1 98.69 93 TRP A C 1
ATOM 771 O O . TRP A 1 93 ? 9.68 -15.625 -11.211 1 98.69 93 TRP A O 1
ATOM 781 N N . GLU A 1 94 ? 8.867 -17.484 -10.148 1 98.75 94 GLU A N 1
ATOM 782 C CA . GLU A 1 94 ? 9.227 -18.453 -11.172 1 98.75 94 GLU A CA 1
ATOM 783 C C . GLU A 1 94 ? 8.391 -19.734 -11.047 1 98.75 94 GLU A C 1
ATOM 785 O O . GLU A 1 94 ? 7.906 -20.047 -9.961 1 98.75 94 GLU A O 1
ATOM 790 N N . TRP A 1 95 ? 8.242 -20.312 -12.172 1 98.44 95 TRP A N 1
ATOM 791 C CA . TRP A 1 95 ? 7.703 -21.672 -12.102 1 98.44 95 TRP A CA 1
ATOM 792 C C . TRP A 1 95 ? 8.688 -22.609 -11.422 1 98.44 95 TRP A C 1
ATOM 794 O O . TRP A 1 95 ? 9.898 -22.547 -11.664 1 98.44 95 TRP A O 1
ATOM 804 N N . ILE A 1 96 ? 8.164 -23.562 -10.602 1 98.19 96 ILE A N 1
ATOM 805 C CA . ILE A 1 96 ? 9.016 -24.469 -9.836 1 98.19 96 ILE A CA 1
ATOM 806 C C . ILE A 1 96 ? 9.672 -25.484 -10.781 1 98.19 96 ILE A C 1
ATOM 808 O O . ILE A 1 96 ? 10.812 -25.891 -10.562 1 98.19 96 ILE A O 1
ATOM 812 N N . ASP A 1 97 ? 8.953 -25.891 -11.797 1 96.75 97 ASP A N 1
ATOM 813 C CA . ASP A 1 97 ? 9.461 -26.828 -12.781 1 96.75 97 ASP A CA 1
ATOM 814 C C . ASP A 1 97 ? 8.781 -26.641 -14.133 1 96.75 97 ASP A C 1
ATOM 816 O O . ASP A 1 97 ? 8.008 -25.688 -14.312 1 96.75 97 ASP A O 1
ATOM 820 N N . GLN A 1 98 ? 9.094 -27.422 -15.039 1 95 98 GLN A N 1
ATOM 821 C CA . GLN A 1 98 ? 8.648 -27.266 -16.422 1 95 98 GLN A CA 1
ATOM 822 C C . GLN A 1 98 ? 7.168 -27.609 -16.562 1 95 98 GLN A C 1
ATOM 824 O O . GLN A 1 98 ? 6.547 -27.312 -17.578 1 95 98 GLN A O 1
ATOM 829 N N . GLU A 1 99 ? 6.617 -28.312 -15.57 1 94.12 99 GLU A N 1
ATOM 830 C CA . GLU A 1 99 ? 5.199 -28.656 -15.617 1 94.12 99 GLU A CA 1
ATOM 831 C C . GLU A 1 99 ? 4.32 -27.438 -15.375 1 94.12 99 GLU A C 1
ATOM 833 O O . GLU A 1 99 ? 3.123 -27.453 -15.664 1 94.12 99 GLU A O 1
ATOM 838 N N . MET A 1 100 ? 4.836 -26.344 -14.875 1 97.19 100 MET A N 1
ATOM 839 C CA . MET A 1 100 ? 4.199 -25.047 -14.703 1 97.19 100 MET A CA 1
ATOM 840 C C . MET A 1 100 ? 2.914 -25.172 -13.898 1 97.19 100 MET A C 1
ATOM 842 O O . MET A 1 100 ? 1.883 -24.609 -14.273 1 97.19 100 MET A O 1
ATOM 846 N N . GLU A 1 101 ? 2.959 -25.953 -12.797 1 97.06 101 GLU A N 1
ATOM 847 C CA . GLU A 1 101 ? 1.811 -26.125 -11.906 1 97.06 101 GLU A CA 1
ATOM 848 C C . GLU A 1 101 ? 2.129 -25.656 -10.492 1 97.06 101 GLU A C 1
ATOM 850 O O . GLU A 1 101 ? 1.35 -25.875 -9.57 1 97.06 101 GLU A O 1
ATOM 855 N N . GLY A 1 102 ? 3.299 -25.156 -10.273 1 98.44 102 GLY A N 1
ATOM 856 C CA . GLY A 1 102 ? 3.738 -24.547 -9.023 1 98.44 102 GLY A CA 1
ATOM 857 C C . GLY A 1 102 ? 4.539 -23.281 -9.227 1 98.44 102 GLY A C 1
ATOM 858 O O . GLY A 1 102 ? 5.34 -23.188 -10.156 1 98.44 102 GLY A O 1
ATOM 859 N N . LEU A 1 103 ? 4.32 -22.328 -8.398 1 98.81 103 LEU A N 1
ATOM 860 C CA . LEU A 1 103 ? 5.055 -21.078 -8.43 1 98.81 103 LEU A CA 1
ATOM 861 C C . LEU A 1 103 ? 5.82 -20.859 -7.125 1 98.81 103 LEU A C 1
ATOM 863 O O . LEU A 1 103 ? 5.309 -21.156 -6.043 1 98.81 103 LEU A O 1
ATOM 867 N N . ARG A 1 104 ? 6.988 -20.438 -7.266 1 98.81 104 ARG A N 1
ATOM 868 C CA . ARG A 1 104 ? 7.773 -19.891 -6.164 1 98.81 104 ARG A CA 1
ATOM 869 C C . ARG A 1 104 ? 7.719 -18.359 -6.156 1 98.81 104 ARG A C 1
ATOM 871 O O . ARG A 1 104 ? 8.07 -17.719 -7.148 1 98.81 104 ARG A O 1
ATOM 878 N N . LEU A 1 105 ? 7.23 -17.797 -5.125 1 98.69 105 LEU A N 1
ATOM 879 C CA . LEU A 1 105 ? 7.152 -16.344 -4.914 1 98.69 105 LEU A CA 1
ATOM 880 C C . LEU A 1 105 ? 8.164 -15.898 -3.863 1 98.69 105 LEU A C 1
ATOM 882 O O . LEU A 1 105 ? 8.125 -16.359 -2.721 1 98.69 105 LEU A O 1
ATOM 886 N N . ASP A 1 106 ? 9.039 -15 -4.25 1 98.5 106 ASP A N 1
ATOM 887 C CA . ASP A 1 106 ? 10.148 -14.578 -3.398 1 98.5 106 ASP A CA 1
ATOM 888 C C . ASP A 1 106 ? 10.07 -13.078 -3.094 1 98.5 106 ASP A C 1
ATOM 890 O O . ASP A 1 106 ? 10.328 -12.25 -3.969 1 98.5 106 ASP A O 1
ATOM 894 N N . ARG A 1 107 ? 9.734 -12.711 -1.807 1 97 107 ARG A N 1
ATOM 895 C CA . ARG A 1 107 ? 9.625 -11.32 -1.377 1 97 107 ARG A CA 1
ATOM 896 C C . ARG A 1 107 ? 10.977 -10.789 -0.902 1 97 107 ARG A C 1
ATOM 898 O O . ARG A 1 107 ? 11.07 -9.648 -0.439 1 97 107 ARG A O 1
ATOM 905 N N . GLY A 1 108 ? 12 -11.633 -1.007 1 94.06 108 GLY A N 1
ATOM 906 C CA . GLY A 1 108 ? 13.305 -11.273 -0.474 1 94.06 108 GLY A CA 1
ATOM 907 C C . GLY A 1 108 ? 13.438 -11.539 1.013 1 94.06 108 GLY A C 1
ATOM 908 O O . GLY A 1 108 ? 12.461 -11.898 1.675 1 94.06 108 GLY A O 1
ATOM 909 N N . ALA A 1 109 ? 14.711 -11.5 1.499 1 91.62 109 ALA A N 1
ATOM 910 C CA . ALA A 1 109 ? 15.039 -11.672 2.912 1 91.62 109 ALA A CA 1
ATOM 911 C C . ALA A 1 109 ? 14.516 -13.008 3.434 1 91.62 109 ALA A C 1
ATOM 913 O O . ALA A 1 109 ? 13.961 -13.078 4.531 1 91.62 109 ALA A O 1
ATOM 914 N N . ASN A 1 110 ? 14.555 -13.961 2.635 1 93.56 110 ASN A N 1
ATOM 915 C CA . ASN A 1 110 ? 14.203 -15.344 2.951 1 93.56 110 ASN A CA 1
ATOM 916 C C . ASN A 1 110 ? 12.703 -15.516 3.143 1 93.56 110 ASN A C 1
ATOM 918 O O . ASN A 1 110 ? 12.258 -16.484 3.77 1 93.56 110 ASN A O 1
ATOM 922 N N . GLU A 1 111 ? 11.922 -14.523 2.715 1 95 111 GLU A N 1
ATOM 923 C CA . GLU A 1 111 ? 10.469 -14.672 2.711 1 95 111 GLU A CA 1
ATOM 924 C C . GLU A 1 111 ? 9.977 -15.227 1.378 1 95 111 GLU A C 1
ATOM 926 O O . GLU A 1 111 ? 9.633 -14.469 0.47 1 95 111 GLU A O 1
ATOM 931 N N . VAL A 1 112 ? 9.875 -16.562 1.395 1 97.56 112 VAL A N 1
ATOM 932 C CA . VAL A 1 112 ? 9.484 -17.281 0.185 1 97.56 112 VAL A CA 1
ATOM 933 C C . VAL A 1 112 ? 8.156 -18 0.42 1 97.56 112 VAL A C 1
ATOM 935 O O . VAL A 1 112 ? 7.961 -18.625 1.463 1 97.56 112 VAL A O 1
ATOM 938 N N . TYR A 1 113 ? 7.27 -17.891 -0.607 1 97.12 113 TYR A N 1
ATOM 939 C CA . TYR A 1 113 ? 5.969 -18.547 -0.586 1 97.12 113 TYR A CA 1
ATOM 940 C C . TYR A 1 113 ? 5.789 -19.438 -1.812 1 97.12 113 TYR A C 1
ATOM 942 O O . TYR A 1 113 ? 6.402 -19.203 -2.854 1 97.12 113 TYR A O 1
ATOM 950 N N . TYR A 1 114 ? 4.984 -20.359 -1.53 1 98.5 114 TYR A N 1
ATOM 951 C CA . TYR A 1 114 ? 4.73 -21.266 -2.639 1 98.5 114 TYR A CA 1
ATOM 952 C C . TYR A 1 114 ? 3.252 -21.281 -3.008 1 98.5 114 TYR A C 1
ATOM 954 O O . TYR A 1 114 ? 2.387 -21.281 -2.131 1 98.5 114 TYR A O 1
ATOM 962 N N . PHE A 1 115 ? 2.992 -21.188 -4.309 1 98.69 115 PHE A N 1
ATOM 963 C CA . PHE A 1 115 ? 1.68 -21.406 -4.906 1 98.69 115 PHE A CA 1
ATOM 964 C C . PHE A 1 115 ? 1.639 -22.734 -5.641 1 98.69 115 PHE A C 1
ATOM 966 O O . PHE A 1 115 ? 2.211 -22.875 -6.723 1 98.69 115 PHE A O 1
ATOM 973 N N . GLU A 1 116 ? 0.939 -23.672 -5.027 1 98.44 116 GLU A N 1
ATOM 974 C CA . GLU A 1 116 ? 0.987 -25.047 -5.496 1 98.44 116 GLU A CA 1
ATOM 975 C C . GLU A 1 116 ? -0.309 -25.438 -6.203 1 98.44 116 GLU A C 1
ATOM 977 O O . GLU A 1 116 ? -1.356 -24.828 -5.965 1 98.44 116 GLU A O 1
ATOM 982 N N . ASN A 1 117 ? -0.161 -26.438 -7.074 1 98 117 ASN A N 1
ATOM 983 C CA . ASN A 1 117 ? -1.301 -26.953 -7.824 1 98 117 ASN A CA 1
ATOM 984 C C . ASN A 1 117 ? -2.035 -25.844 -8.562 1 98 117 ASN A C 1
ATOM 986 O O . ASN A 1 117 ? -3.262 -25.75 -8.492 1 98 117 ASN A O 1
ATOM 990 N N . VAL A 1 118 ? -1.275 -25.047 -9.219 1 98.44 118 VAL A N 1
ATOM 991 C CA . VAL A 1 118 ? -1.757 -23.812 -9.844 1 98.44 118 VAL A CA 1
ATOM 992 C C . VAL A 1 118 ? -2.512 -24.156 -11.133 1 98.44 118 VAL A C 1
ATOM 994 O O . VAL A 1 118 ? -2.039 -24.953 -11.945 1 98.44 118 VAL A O 1
ATOM 997 N N . TRP A 1 119 ? -3.668 -23.547 -11.234 1 97.44 119 TRP A N 1
ATOM 998 C CA . TRP A 1 119 ? -4.461 -23.562 -12.461 1 97.44 119 TRP A CA 1
ATOM 999 C C . TRP A 1 119 ? -4.73 -22.156 -12.961 1 97.44 119 TRP A C 1
ATOM 1001 O O . TRP A 1 119 ? -5.391 -21.359 -12.289 1 97.44 119 TRP A O 1
ATOM 1011 N N . VAL A 1 120 ? -4.148 -21.922 -14.141 1 97.75 120 VAL A N 1
ATOM 1012 C CA . VAL A 1 120 ? -4.402 -20.625 -14.781 1 97.75 120 VAL A CA 1
ATOM 1013 C C . VAL A 1 120 ? -5.387 -20.812 -15.938 1 97.75 120 VAL A C 1
ATOM 1015 O O . VAL A 1 120 ? -5.07 -21.469 -16.938 1 97.75 120 VAL A O 1
ATOM 1018 N N . ARG A 1 121 ? -6.488 -20.219 -15.797 1 94.75 121 ARG A N 1
ATOM 1019 C CA . ARG A 1 121 ? -7.5 -20.25 -16.844 1 94.75 121 ARG A CA 1
ATOM 1020 C C . ARG A 1 121 ? -7.84 -18.844 -17.328 1 94.75 121 ARG A C 1
ATOM 1022 O O . ARG A 1 121 ? -7.188 -17.875 -16.938 1 94.75 121 ARG A O 1
ATOM 1029 N N . GLN A 1 122 ? -8.688 -18.812 -18.219 1 92.62 122 GLN A N 1
ATOM 1030 C CA . GLN A 1 122 ? -8.992 -17.531 -18.844 1 92.62 122 GLN A CA 1
ATOM 1031 C C . GLN A 1 122 ? -9.461 -16.516 -17.797 1 92.62 122 GLN A C 1
ATOM 1033 O O . GLN A 1 122 ? -9.062 -15.352 -17.828 1 92.62 122 GLN A O 1
ATOM 1038 N N . ASN A 1 123 ? -10.258 -17.031 -16.828 1 95.69 123 ASN A N 1
ATOM 1039 C CA . ASN A 1 123 ? -10.906 -16.062 -15.945 1 95.69 123 ASN A CA 1
ATOM 1040 C C . ASN A 1 123 ? -10.578 -16.328 -14.477 1 95.69 123 ASN A C 1
ATOM 1042 O O . ASN A 1 123 ? -11.062 -15.625 -13.594 1 95.69 123 ASN A O 1
ATOM 1046 N N . TYR A 1 124 ? -9.812 -17.328 -14.25 1 97.56 124 TYR A N 1
ATOM 1047 C CA . TYR A 1 124 ? -9.523 -17.531 -12.836 1 97.56 124 TYR A CA 1
ATOM 1048 C C . TYR A 1 124 ? -8.133 -18.141 -12.656 1 97.56 124 TYR A C 1
ATOM 1050 O O . TYR A 1 124 ? -7.582 -18.734 -13.586 1 97.56 124 TYR A O 1
ATOM 1058 N N . LEU A 1 125 ? -7.504 -17.953 -11.602 1 98.44 125 LEU A N 1
ATOM 1059 C CA . LEU A 1 125 ? -6.27 -18.516 -11.062 1 98.44 125 LEU A CA 1
ATOM 1060 C C . LEU A 1 125 ? -6.527 -19.234 -9.734 1 98.44 125 LEU A C 1
ATOM 1062 O O . LEU A 1 125 ? -7.035 -18.625 -8.789 1 98.44 125 LEU A O 1
ATOM 1066 N N . SER A 1 126 ? -6.254 -20.484 -9.703 1 98.25 126 SER A N 1
ATOM 1067 C CA . SER A 1 126 ? -6.566 -21.219 -8.484 1 98.25 126 SER A CA 1
ATOM 1068 C C . SER A 1 126 ? -5.426 -22.141 -8.086 1 98.25 126 SER A C 1
ATOM 1070 O O . SER A 1 126 ? -4.547 -22.438 -8.898 1 98.25 126 SER A O 1
ATOM 1072 N N . GLY A 1 127 ? -5.41 -22.531 -6.848 1 98.38 127 GLY A N 1
ATOM 1073 C CA . GLY A 1 127 ? -4.414 -23.422 -6.277 1 98.38 127 GLY A CA 1
ATOM 1074 C C . GLY A 1 127 ? -4.305 -23.297 -4.77 1 98.38 127 GLY A C 1
ATOM 1075 O O . GLY A 1 127 ? -5.289 -23 -4.09 1 98.38 127 GLY A O 1
ATOM 1076 N N . LYS A 1 128 ? -3.186 -23.703 -4.234 1 98.25 128 LYS A N 1
ATOM 1077 C CA . LYS A 1 128 ? -2.873 -23.609 -2.811 1 98.25 128 LYS A CA 1
ATOM 1078 C C . LYS A 1 128 ? -1.753 -22.594 -2.564 1 98.25 128 LYS A C 1
ATOM 1080 O O . LYS A 1 128 ? -0.584 -22.891 -2.83 1 98.25 128 LYS A O 1
ATOM 1085 N N . LEU A 1 129 ? -2.133 -21.484 -2.072 1 98 129 LEU A N 1
ATOM 1086 C CA . LEU A 1 129 ? -1.163 -20.453 -1.752 1 98 129 LEU A CA 1
ATOM 1087 C C . LEU A 1 129 ? -0.72 -20.547 -0.296 1 98 129 LEU A C 1
ATOM 1089 O O . LEU A 1 129 ? -1.522 -20.344 0.617 1 98 129 LEU A O 1
ATOM 1093 N N . ASP A 1 130 ? 0.499 -20.875 -0.168 1 95.88 130 ASP A N 1
ATOM 1094 C CA . ASP A 1 130 ? 1.073 -21.094 1.159 1 95.88 130 ASP A CA 1
ATOM 1095 C C . ASP A 1 130 ? 0.191 -22 2.002 1 95.88 130 ASP A C 1
ATOM 1097 O O . ASP A 1 130 ? -0.125 -21.688 3.15 1 95.88 130 ASP A O 1
ATOM 1101 N N . GLY A 1 131 ? -0.3 -22.969 1.421 1 94.69 131 GLY A N 1
ATOM 1102 C CA . GLY A 1 131 ? -1.024 -24.031 2.104 1 94.69 131 GLY A CA 1
ATOM 1103 C C . GLY A 1 131 ? -2.521 -23.797 2.16 1 94.69 131 GLY A C 1
ATOM 1104 O O . GLY A 1 131 ? -3.277 -24.656 2.611 1 94.69 131 GLY A O 1
ATOM 1105 N N . VAL A 1 132 ? -3.01 -22.703 1.753 1 95.19 132 VAL A N 1
ATOM 1106 C CA . VAL A 1 132 ? -4.43 -22.375 1.811 1 95.19 132 VAL A CA 1
ATOM 1107 C C . VAL A 1 132 ? -5.027 -22.422 0.406 1 95.19 132 VAL A C 1
ATOM 1109 O O . VAL A 1 132 ? -4.469 -21.844 -0.532 1 95.19 132 VAL A O 1
ATOM 1112 N N . GLU A 1 133 ? -6.121 -23.031 0.264 1 96.94 133 GLU A N 1
ATOM 1113 C CA . GLU A 1 133 ? -6.809 -23.062 -1.023 1 96.94 133 GLU A CA 1
ATOM 1114 C C . GLU A 1 133 ? -7.383 -21.703 -1.376 1 96.94 133 GLU A C 1
ATOM 1116 O O . GLU A 1 133 ? -8.086 -21.094 -0.567 1 96.94 133 GLU A O 1
ATOM 1121 N N . VAL A 1 134 ? -7.039 -21.297 -2.592 1 97.75 134 VAL A N 1
ATOM 1122 C CA . VAL A 1 134 ? -7.52 -19.984 -3.021 1 97.75 134 VAL A CA 1
ATOM 1123 C C . VAL A 1 134 ? -7.996 -20.062 -4.469 1 97.75 134 VAL A C 1
ATOM 1125 O O . VAL A 1 134 ? -7.547 -20.922 -5.234 1 97.75 134 VAL A O 1
ATOM 1128 N N . THR A 1 135 ? -8.93 -19.234 -4.848 1 98.38 135 THR A N 1
ATOM 1129 C CA . THR A 1 135 ? -9.359 -18.984 -6.219 1 98.38 135 THR A CA 1
ATOM 1130 C C . THR A 1 135 ? -9.5 -17.484 -6.477 1 98.38 135 THR A C 1
ATOM 1132 O O . THR A 1 135 ? -10.312 -16.812 -5.84 1 98.38 135 THR A O 1
ATOM 1135 N N . PHE A 1 136 ? -8.703 -17 -7.383 1 98.56 136 PHE A N 1
ATOM 1136 C CA . PHE A 1 136 ? -8.766 -15.617 -7.828 1 98.56 136 PHE A CA 1
ATOM 1137 C C . PHE A 1 136 ? -9.516 -15.508 -9.148 1 98.56 136 PHE A C 1
ATOM 1139 O O . PHE A 1 136 ? -9.492 -16.438 -9.961 1 98.56 136 PHE A O 1
ATOM 1146 N N . ARG A 1 137 ? -10.109 -14.352 -9.336 1 98.25 137 ARG A N 1
ATOM 1147 C CA . ARG A 1 137 ? -10.781 -14.07 -10.602 1 98.25 137 ARG A CA 1
ATOM 1148 C C . ARG A 1 137 ? -10.164 -12.852 -11.289 1 98.25 137 ARG A C 1
ATOM 1150 O O . ARG A 1 137 ? -9.727 -11.914 -10.625 1 98.25 137 ARG A O 1
ATOM 1157 N N . LYS A 1 138 ? -10.164 -13 -12.555 1 96 138 LYS A N 1
ATOM 1158 C CA . LYS A 1 138 ? -9.648 -11.891 -13.352 1 96 138 LYS A CA 1
ATOM 1159 C C . LYS A 1 138 ? -10.547 -10.664 -13.219 1 96 138 LYS A C 1
ATOM 1161 O O . LYS A 1 138 ? -11.766 -10.766 -13.312 1 96 138 LYS A O 1
ATOM 1166 N N . GLU A 1 139 ? -9.945 -9.555 -12.914 1 86.19 139 GLU A N 1
ATOM 1167 C CA . GLU A 1 139 ? -10.711 -8.312 -12.883 1 86.19 139 GLU A CA 1
ATOM 1168 C C . GLU A 1 139 ? -10.812 -7.691 -14.273 1 86.19 139 GLU A C 1
ATOM 1170 O O . GLU A 1 139 ? -9.891 -7.801 -15.078 1 86.19 139 GLU A O 1
ATOM 1175 N N . MET B 1 1 ? 55.156 47.844 36.812 1 23.67 1 MET B N 1
ATOM 1176 C CA . MET B 1 1 ? 53.875 48.344 36.312 1 23.67 1 MET B CA 1
ATOM 1177 C C . MET B 1 1 ? 53.656 47.938 34.875 1 23.67 1 MET B C 1
ATOM 1179 O O . MET B 1 1 ? 54.625 47.812 34.094 1 23.67 1 MET B O 1
ATOM 1183 N N . LYS B 1 2 ? 52.219 47.219 34.531 1 26.7 2 LYS B N 1
ATOM 1184 C CA . LYS B 1 2 ? 51.531 46.25 33.688 1 26.7 2 LYS B CA 1
ATOM 1185 C C . LYS B 1 2 ? 51.25 46.844 32.312 1 26.7 2 LYS B C 1
ATOM 1187 O O . LYS B 1 2 ? 50.312 47.594 32.125 1 26.7 2 LYS B O 1
ATOM 1192 N N . ARG B 1 3 ? 52.125 47.5 31.672 1 31.41 3 ARG B N 1
ATOM 1193 C CA . ARG B 1 3 ? 51.75 48.281 30.484 1 31.41 3 ARG B CA 1
ATOM 1194 C C . ARG B 1 3 ? 51.094 47.406 29.438 1 31.41 3 ARG B C 1
ATOM 1196 O O . ARG B 1 3 ? 51.781 46.562 28.828 1 31.41 3 ARG B O 1
ATOM 1203 N N . LEU B 1 4 ? 49.844 46.812 29.828 1 28.97 4 LEU B N 1
ATOM 1204 C CA . LEU B 1 4 ? 48.969 45.969 29.031 1 28.97 4 LEU B CA 1
ATOM 1205 C C . LEU B 1 4 ? 48.719 46.594 27.656 1 28.97 4 LEU B C 1
ATOM 1207 O O . LEU B 1 4 ? 48.312 47.75 27.578 1 28.97 4 LEU B O 1
ATOM 1211 N N . ASN B 1 5 ? 49.5 46.219 26.641 1 29.11 5 ASN B N 1
ATOM 1212 C CA . ASN B 1 5 ? 49.5 46.469 25.203 1 29.11 5 ASN B CA 1
ATOM 1213 C C . ASN B 1 5 ? 48.062 46.469 24.656 1 29.11 5 ASN B C 1
ATOM 1215 O O . ASN B 1 5 ? 47.375 45.438 24.719 1 29.11 5 ASN B O 1
ATOM 1219 N N . TYR B 1 6 ? 47.219 47.594 24.75 1 27.45 6 TYR B N 1
ATOM 1220 C CA . TYR B 1 6 ? 45.906 48.125 24.375 1 27.45 6 TYR B CA 1
ATOM 1221 C C . TYR B 1 6 ? 45.656 47.906 22.891 1 27.45 6 TYR B C 1
ATOM 1223 O O . TYR B 1 6 ? 44.594 48.281 22.375 1 27.45 6 TYR B O 1
ATOM 1231 N N . THR B 1 7 ? 46.688 47.656 22.016 1 26.23 7 THR B N 1
ATOM 1232 C CA . THR B 1 7 ? 46.5 47.906 20.594 1 26.23 7 THR B CA 1
ATOM 1233 C C . THR B 1 7 ? 45.406 47 20.016 1 26.23 7 THR B C 1
ATOM 1235 O O . THR B 1 7 ? 44.781 47.312 19.016 1 26.23 7 THR B O 1
ATOM 1238 N N . ARG B 1 8 ? 45.562 45.656 20.125 1 27.39 8 ARG B N 1
ATOM 1239 C CA . ARG B 1 8 ? 45.031 44.75 19.109 1 27.39 8 ARG B CA 1
ATOM 1240 C C . ARG B 1 8 ? 43.5 44.781 19.078 1 27.39 8 ARG B C 1
ATOM 1242 O O . ARG B 1 8 ? 42.875 43.875 18.547 1 27.39 8 ARG B O 1
ATOM 1249 N N . PHE B 1 9 ? 42.812 45.625 19.938 1 25.58 9 PHE B N 1
ATOM 1250 C CA . PHE B 1 9 ? 41.375 45.438 20.156 1 25.58 9 PHE B CA 1
ATOM 1251 C C . PHE B 1 9 ? 40.594 45.812 18.906 1 25.58 9 PHE B C 1
ATOM 1253 O O . PHE B 1 9 ? 39.344 45.75 18.891 1 25.58 9 PHE B O 1
ATOM 1260 N N . ALA B 1 10 ? 41.156 46.531 17.922 1 27.69 10 ALA B N 1
ATOM 1261 C CA . ALA B 1 10 ? 40.25 47.344 17.125 1 27.69 10 ALA B CA 1
ATOM 1262 C C . ALA B 1 10 ? 39.375 46.469 16.219 1 27.69 10 ALA B C 1
ATOM 1264 O O . ALA B 1 10 ? 38.281 46.875 15.852 1 27.69 10 ALA B O 1
ATOM 1265 N N . LEU B 1 11 ? 39.938 45.469 15.555 1 27.06 11 LEU B N 1
ATOM 1266 C CA . LEU B 1 11 ? 39.5 45.219 14.188 1 27.06 11 LEU B CA 1
ATOM 1267 C C . LEU B 1 11 ? 38.094 44.656 14.156 1 27.06 11 LEU B C 1
ATOM 1269 O O . LEU B 1 11 ? 37.625 44.219 13.102 1 27.06 11 LEU B O 1
ATOM 1273 N N . LEU B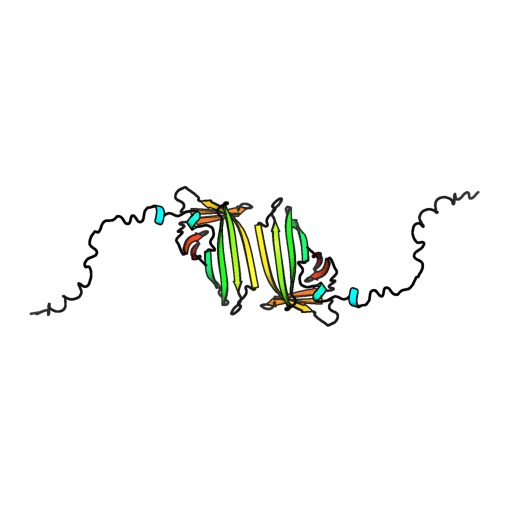 1 12 ? 37.562 44.125 15.266 1 27.27 12 LEU B N 1
ATOM 1274 C CA . LEU B 1 12 ? 36.5 43.156 15.07 1 27.27 12 LEU B CA 1
ATOM 1275 C C . LEU B 1 12 ? 35.281 43.812 14.469 1 27.27 12 LEU B C 1
ATOM 1277 O O . LEU B 1 12 ? 34.219 43.188 14.398 1 27.27 12 LEU B O 1
ATOM 1281 N N . LEU B 1 13 ? 35.188 45.219 14.266 1 28.59 13 LEU B N 1
ATOM 1282 C CA . LEU B 1 13 ? 33.875 45.844 14.117 1 28.59 13 LEU B CA 1
ATOM 1283 C C . LEU B 1 13 ? 33.25 45.5 12.758 1 28.59 13 LEU B C 1
ATOM 1285 O O . LEU B 1 13 ? 33.406 46.281 11.805 1 28.59 13 LEU B O 1
ATOM 1289 N N . ILE B 1 14 ? 33.75 44.5 12.031 1 26.8 14 ILE B N 1
ATOM 1290 C CA . ILE B 1 14 ? 33.438 44.625 10.602 1 26.8 14 ILE B CA 1
ATOM 1291 C C . ILE B 1 14 ? 32 45.094 10.398 1 26.8 14 ILE B C 1
ATOM 1293 O O . ILE B 1 14 ? 31.188 44.969 11.305 1 26.8 14 ILE B O 1
ATOM 1297 N N . LEU B 1 15 ? 31.25 44.594 9.148 1 25.12 15 LEU B N 1
ATOM 1298 C CA . LEU B 1 15 ? 30.359 45.031 8.086 1 25.12 15 LEU B CA 1
ATOM 1299 C C . LEU B 1 15 ? 28.922 45.156 8.578 1 25.12 15 LEU B C 1
ATOM 1301 O O . LEU B 1 15 ? 28.219 44.156 8.656 1 25.12 15 LEU B O 1
ATOM 1305 N N . VAL B 1 16 ? 28.531 45.688 9.688 1 29.61 16 VAL B N 1
ATOM 1306 C CA . VAL B 1 16 ? 27.203 46.031 10.188 1 29.61 16 VAL B CA 1
ATOM 1307 C C . VAL B 1 16 ? 26.484 46.938 9.203 1 29.61 16 VAL B C 1
ATOM 1309 O O . VAL B 1 16 ? 25.438 47.5 9.516 1 29.61 16 VAL B O 1
ATOM 1312 N N . LEU B 1 17 ? 27.188 47.438 8.195 1 29.64 17 LEU B N 1
ATOM 1313 C CA . LEU B 1 17 ? 26.812 48.719 7.656 1 29.64 17 LEU B CA 1
ATOM 1314 C C . LEU B 1 17 ? 25.312 48.781 7.34 1 29.64 17 LEU B C 1
ATOM 1316 O O . LEU B 1 17 ? 24.609 49.656 7.801 1 29.64 17 LEU B O 1
ATOM 1320 N N . GLY B 1 18 ? 24.969 49.25 5.895 1 31.06 18 GLY B N 1
ATOM 1321 C CA . GLY B 1 18 ? 24.078 50.125 5.164 1 31.06 18 GLY B CA 1
ATOM 1322 C C . GLY B 1 18 ? 22.688 49.562 4.961 1 31.06 18 GLY B C 1
ATOM 1323 O O . GLY B 1 18 ? 22 49.906 3.996 1 31.06 18 GLY B O 1
ATOM 1324 N N . LEU B 1 19 ? 22.234 48.438 5.461 1 32.97 19 LEU B N 1
ATOM 1325 C CA . LEU B 1 19 ? 20.797 48.219 5.234 1 32.97 19 LEU B CA 1
ATOM 1326 C C . LEU B 1 19 ? 20 49.438 5.723 1 32.97 19 LEU B C 1
ATOM 1328 O O . LEU B 1 19 ? 19.828 49.625 6.93 1 32.97 19 LEU B O 1
ATOM 1332 N N . GLY B 1 20 ? 20.25 50.594 5.355 1 34.16 20 GLY B N 1
ATOM 1333 C CA . GLY B 1 20 ? 19.234 51.625 5.379 1 34.16 20 GLY B CA 1
ATOM 1334 C C . GLY B 1 20 ? 17.828 51.094 5.172 1 34.16 20 GLY B C 1
ATOM 1335 O O . GLY B 1 20 ? 17.641 50 4.609 1 34.16 20 GLY B O 1
ATOM 1336 N N . ALA B 1 21 ? 16.719 51.781 5.828 1 34.09 21 ALA B N 1
ATOM 1337 C CA . ALA B 1 21 ? 15.281 51.75 6.027 1 34.09 21 ALA B CA 1
ATOM 1338 C C . ALA B 1 21 ? 14.539 51.75 4.691 1 34.09 21 ALA B C 1
ATOM 1340 O O . ALA B 1 21 ? 14.25 52.812 4.145 1 34.09 21 ALA B O 1
ATOM 1341 N N . CYS B 1 22 ? 15.07 51.75 3.527 1 36.06 22 CYS B N 1
ATOM 1342 C CA . CYS B 1 22 ? 13.914 51.656 2.643 1 36.06 22 CYS B CA 1
ATOM 1343 C C . CYS B 1 22 ? 12.852 50.719 3.225 1 36.06 22 CYS B C 1
ATOM 1345 O O . CYS B 1 22 ? 13.086 49.531 3.365 1 36.06 22 CYS B O 1
ATOM 1347 N N . GLY B 1 23 ? 12.109 51.062 4.219 1 36.75 23 GLY B N 1
ATOM 1348 C CA . GLY B 1 23 ? 10.867 50.844 4.938 1 36.75 23 GLY B CA 1
ATOM 1349 C C . GLY B 1 23 ? 9.758 50.312 4.059 1 36.75 23 GLY B C 1
ATOM 1350 O O . GLY B 1 23 ? 8.57 50.438 4.379 1 36.75 23 GLY B O 1
ATOM 1351 N N . ASP B 1 24 ? 9.984 50.188 2.781 1 38.44 24 ASP B N 1
ATOM 1352 C CA . ASP B 1 24 ? 8.867 49.469 2.191 1 38.44 24 ASP B CA 1
ATOM 1353 C C . ASP B 1 24 ? 8.602 48.156 2.945 1 38.44 24 ASP B C 1
ATOM 1355 O O . ASP B 1 24 ? 9.516 47.375 3.174 1 38.44 24 ASP B O 1
ATOM 1359 N N . ASP B 1 25 ? 7.754 48.156 3.971 1 37.06 25 ASP B N 1
ATOM 1360 C CA . ASP B 1 25 ? 7.191 47.031 4.723 1 37.06 25 ASP B CA 1
ATOM 1361 C C . ASP B 1 25 ? 7.199 45.75 3.895 1 37.06 25 ASP B C 1
ATOM 1363 O O . ASP B 1 25 ? 6.387 45.594 2.98 1 37.06 25 ASP B O 1
ATOM 1367 N N . ILE B 1 26 ? 8.188 45.438 3.25 1 39.5 26 ILE B N 1
ATOM 1368 C CA . ILE B 1 26 ? 8.047 44.031 2.934 1 39.5 26 ILE B CA 1
ATOM 1369 C C . ILE B 1 26 ? 7.352 43.312 4.086 1 39.5 26 ILE B C 1
ATOM 1371 O O . ILE B 1 26 ? 7.941 43.125 5.156 1 39.5 26 ILE B O 1
ATOM 1375 N N . TYR B 1 27 ? 6.25 43.75 4.641 1 35.16 27 TYR B N 1
ATOM 1376 C CA . TYR B 1 27 ? 5.309 43 5.48 1 35.16 27 TYR B CA 1
ATOM 1377 C C . TYR B 1 27 ? 5.371 41.531 5.195 1 35.16 27 TYR B C 1
ATOM 1379 O O . TYR B 1 27 ? 4.996 41.062 4.105 1 35.16 27 TYR B O 1
ATOM 1387 N N . TYR B 1 28 ? 6.426 40.812 5.375 1 42.44 28 TYR B N 1
ATOM 1388 C CA . TYR B 1 28 ? 6.105 39.406 5.621 1 42.44 28 TYR B CA 1
ATOM 1389 C C . TYR B 1 28 ? 4.699 39.25 6.191 1 42.44 28 TYR B C 1
ATOM 1391 O O . TYR B 1 28 ? 4.445 39.625 7.34 1 42.44 28 TYR B O 1
ATOM 1399 N N . THR B 1 29 ? 3.762 39.719 5.57 1 49.16 29 THR B N 1
ATOM 1400 C CA . THR B 1 29 ? 2.375 39.688 6.023 1 49.16 29 THR B CA 1
ATOM 1401 C C . THR B 1 29 ? 2.061 38.344 6.68 1 49.16 29 THR B C 1
ATOM 1403 O O . THR B 1 29 ? 2.707 37.344 6.387 1 49.16 29 THR B O 1
ATOM 1406 N N . ASP B 1 30 ? 1.458 38.438 7.996 1 58.44 30 ASP B N 1
ATOM 1407 C CA . ASP B 1 30 ? 0.807 37.375 8.742 1 58.44 30 ASP B CA 1
ATOM 1408 C C . ASP B 1 30 ? 0.374 36.25 7.809 1 58.44 30 ASP B C 1
ATOM 1410 O O . ASP B 1 30 ? 0.503 35.062 8.148 1 58.44 30 ASP B O 1
ATOM 1414 N N . ASP B 1 31 ? 0.232 36.688 6.508 1 65.62 31 ASP B N 1
ATOM 1415 C CA . ASP B 1 31 ? -0.336 35.688 5.598 1 65.62 31 ASP B CA 1
ATOM 1416 C C . ASP B 1 31 ? 0.741 34.75 5.074 1 65.62 31 ASP B C 1
ATOM 1418 O O . ASP B 1 31 ? 0.469 33.562 4.809 1 65.62 31 ASP B O 1
ATOM 1422 N N . TYR B 1 32 ? 2.025 35.312 4.984 1 71.56 32 TYR B N 1
ATOM 1423 C CA . TYR B 1 32 ? 3.096 34.5 4.434 1 71.56 32 TYR B CA 1
ATOM 1424 C C . TYR B 1 32 ? 3.455 33.344 5.387 1 71.56 32 TYR B C 1
ATOM 1426 O O . TYR B 1 32 ? 3.73 32.219 4.957 1 71.56 32 TYR B O 1
ATOM 1434 N N . LEU B 1 33 ? 3.451 33.656 6.617 1 81.44 33 LEU B N 1
ATOM 1435 C CA . LEU B 1 33 ? 3.875 32.688 7.605 1 81.44 33 LEU B CA 1
ATOM 1436 C C . LEU B 1 33 ? 2.703 31.797 8.039 1 81.44 33 LEU B C 1
ATOM 1438 O O . LEU B 1 33 ? 2.904 30.734 8.617 1 81.44 33 LEU B O 1
ATOM 1442 N N . ARG B 1 34 ? 1.552 32.312 7.641 1 90.75 34 ARG B N 1
ATOM 1443 C CA . ARG B 1 34 ? 0.373 31.547 8.047 1 90.75 34 ARG B CA 1
ATOM 1444 C C . ARG B 1 34 ? 0.188 30.312 7.18 1 90.75 34 ARG B C 1
ATOM 1446 O O . ARG B 1 34 ? 0.366 30.359 5.961 1 90.75 34 ARG B O 1
ATOM 1453 N N . ASN B 1 35 ? -0.134 29.312 7.852 1 96.81 35 ASN B N 1
ATOM 1454 C CA . ASN B 1 35 ? -0.474 28.094 7.113 1 96.81 35 ASN B CA 1
ATOM 1455 C C . ASN B 1 35 ? -1.758 28.266 6.309 1 96.81 35 ASN B C 1
ATOM 1457 O O . ASN B 1 35 ? -2.592 29.125 6.637 1 96.81 35 ASN B O 1
ATOM 1461 N N . SER B 1 36 ? -1.874 27.516 5.227 1 96.25 36 SER B N 1
ATOM 1462 C CA . SER B 1 36 ? -3.088 27.5 4.422 1 96.25 36 SER B CA 1
ATOM 1463 C C . SER B 1 36 ? -3.281 26.141 3.748 1 96.25 36 SER B C 1
ATOM 1465 O O . SER B 1 36 ? -2.332 25.359 3.623 1 96.25 36 SER B O 1
ATOM 1467 N N . ASP B 1 37 ? -4.5 25.922 3.324 1 97 37 ASP B N 1
ATOM 1468 C CA . ASP B 1 37 ? -4.785 24.688 2.576 1 97 37 ASP B CA 1
ATOM 1469 C C . ASP B 1 37 ? -3.941 24.625 1.304 1 97 37 ASP B C 1
ATOM 1471 O O . ASP B 1 37 ? -3.445 23.547 0.942 1 97 37 ASP B O 1
ATOM 1475 N N . GLU B 1 38 ? -3.838 25.766 0.688 1 96.06 38 GLU B N 1
ATOM 1476 C CA . GLU B 1 38 ? -3.105 25.828 -0.574 1 96.06 38 GLU B CA 1
ATOM 1477 C C . GLU B 1 38 ? -1.646 25.422 -0.386 1 96.06 38 GLU B C 1
ATOM 1479 O O . GLU B 1 38 ? -1.063 24.766 -1.253 1 96.06 38 GLU B O 1
ATOM 1484 N N . LYS B 1 39 ? -1.134 25.875 0.688 1 96.56 39 LYS B N 1
ATOM 1485 C CA . LYS B 1 39 ? 0.255 25.531 0.981 1 96.56 39 LYS B CA 1
ATOM 1486 C C . LYS B 1 39 ? 0.39 24.062 1.346 1 96.56 39 LYS B C 1
ATOM 1488 O O . LYS B 1 39 ? 1.39 23.422 1.01 1 96.56 39 LYS B O 1
ATOM 1493 N N . LEU B 1 40 ? -0.537 23.531 2.002 1 98.19 40 LEU B N 1
ATOM 1494 C CA . LEU B 1 40 ? -0.504 22.188 2.561 1 98.19 40 LEU B CA 1
ATOM 1495 C C . LEU B 1 40 ? -0.8 21.141 1.487 1 98.19 40 LEU B C 1
ATOM 1497 O O . LEU B 1 40 ? -0.147 20.094 1.433 1 98.19 40 LEU B O 1
ATOM 1501 N N . CYS B 1 41 ? -1.808 21.391 0.623 1 98.25 41 CYS B N 1
ATOM 1502 C CA . CYS B 1 41 ? -2.406 20.391 -0.26 1 98.25 41 CYS B CA 1
ATOM 1503 C C . CYS B 1 41 ? -1.692 20.359 -1.606 1 98.25 41 CYS B C 1
ATOM 1505 O O . CYS B 1 41 ? -0.985 21.297 -1.963 1 98.25 41 CYS B O 1
ATOM 1507 N N . GLY B 1 42 ? -1.859 19.234 -2.246 1 96.94 42 GLY B N 1
ATOM 1508 C CA . GLY B 1 42 ? -1.398 19.109 -3.621 1 96.94 42 GLY B CA 1
ATOM 1509 C C . GLY B 1 42 ? 0.075 18.766 -3.729 1 96.94 42 GLY B C 1
ATOM 1510 O O . GLY B 1 42 ? 0.675 18.906 -4.797 1 96.94 42 GLY B O 1
ATOM 1511 N N . LYS B 1 43 ? 0.665 18.438 -2.619 1 96.94 43 LYS B N 1
ATOM 1512 C CA . LYS B 1 43 ? 2.066 18.031 -2.539 1 96.94 43 LYS B CA 1
ATOM 1513 C C . LYS B 1 43 ? 2.213 16.688 -1.831 1 96.94 43 LYS B C 1
ATOM 1515 O O . LYS B 1 43 ? 1.296 16.234 -1.135 1 96.94 43 LYS B O 1
ATOM 1520 N N . THR B 1 44 ? 3.352 16.109 -2.229 1 98.44 44 THR B N 1
ATOM 1521 C CA . THR B 1 44 ? 3.764 14.969 -1.416 1 98.44 44 THR B CA 1
ATOM 1522 C C . THR B 1 44 ? 4.84 15.375 -0.415 1 98.44 44 THR B C 1
ATOM 1524 O O . THR B 1 44 ? 5.938 15.781 -0.807 1 98.44 44 THR B O 1
ATOM 1527 N N . TRP B 1 45 ? 4.488 15.336 0.82 1 98.69 45 TRP B N 1
ATOM 1528 C CA . TRP B 1 45 ? 5.434 15.609 1.896 1 98.69 45 TRP B CA 1
ATOM 1529 C C . TRP B 1 45 ? 6.176 14.344 2.307 1 98.69 45 TRP B C 1
ATOM 1531 O O . TRP B 1 45 ? 5.559 13.359 2.723 1 98.69 45 TRP B O 1
ATOM 1541 N N . THR B 1 46 ? 7.551 14.359 2.234 1 98.69 46 THR B N 1
ATOM 1542 C CA . THR B 1 46 ? 8.305 13.109 2.367 1 98.69 46 THR B CA 1
ATOM 1543 C C . THR B 1 46 ? 9.391 13.25 3.428 1 98.69 46 THR B C 1
ATOM 1545 O O . THR B 1 46 ? 10.07 14.281 3.498 1 98.69 46 THR B O 1
ATOM 1548 N N . GLU B 1 47 ? 9.5 12.242 4.254 1 98 47 GLU B N 1
ATOM 1549 C CA . GLU B 1 47 ? 10.625 12.086 5.168 1 98 47 GLU B CA 1
ATOM 1550 C C . GLU B 1 47 ? 11.281 10.719 5 1 98 47 GLU B C 1
ATOM 1552 O O . GLU B 1 47 ? 10.594 9.703 4.875 1 98 47 GLU B O 1
ATOM 1557 N N . ASN B 1 48 ? 12.578 10.719 5.016 1 96.19 48 ASN B N 1
ATOM 1558 C CA . ASN B 1 48 ? 13.359 9.492 4.938 1 96.19 48 ASN B CA 1
ATOM 1559 C C . ASN B 1 48 ? 13.977 9.133 6.289 1 96.19 48 ASN B C 1
ATOM 1561 O O . ASN B 1 48 ? 14.539 9.992 6.965 1 96.19 48 ASN B O 1
ATOM 1565 N N . SER B 1 49 ? 13.742 7.973 6.664 1 93.94 49 SER B N 1
ATOM 1566 C CA . SER B 1 49 ? 14.344 7.512 7.914 1 93.94 49 SER B CA 1
ATOM 1567 C C . SER B 1 49 ? 15.102 6.203 7.711 1 93.94 49 SER B C 1
ATOM 1569 O O . SER B 1 49 ? 14.742 5.398 6.852 1 93.94 49 SER B O 1
ATOM 1571 N N . LYS B 1 50 ? 16.172 6.043 8.469 1 92 50 LYS B N 1
ATOM 1572 C CA . LYS B 1 50 ? 16.922 4.797 8.5 1 92 50 LYS B CA 1
ATOM 1573 C C . LYS B 1 50 ? 16.547 3.963 9.727 1 92 50 LYS B C 1
ATOM 1575 O O . LYS B 1 50 ? 16.422 4.496 10.828 1 92 50 LYS B O 1
ATOM 1580 N N . MET B 1 51 ? 16.422 2.672 9.445 1 89.81 51 MET B N 1
ATOM 1581 C CA . MET B 1 51 ? 16.078 1.735 10.508 1 89.81 51 MET B CA 1
ATOM 1582 C C . MET B 1 51 ? 17.297 0.909 10.922 1 89.81 51 MET B C 1
ATOM 1584 O O . MET B 1 51 ? 18.359 1.026 10.312 1 89.81 51 MET B O 1
ATOM 1588 N N . ASP B 1 52 ? 17.375 0.234 12.086 1 80.44 52 ASP B N 1
ATOM 1589 C CA . ASP B 1 52 ? 18.484 -0.478 12.711 1 80.44 52 ASP B CA 1
ATOM 1590 C C . ASP B 1 52 ? 19.141 -1.438 11.719 1 80.44 52 ASP B C 1
ATOM 1592 O O . ASP B 1 52 ? 20.359 -1.591 11.711 1 80.44 52 ASP B O 1
ATOM 1596 N N . ASN B 1 53 ? 18.625 -2.129 10.867 1 86.06 53 ASN B N 1
ATOM 1597 C CA . ASN B 1 53 ? 19.172 -3.133 9.953 1 86.06 53 ASN B CA 1
ATOM 1598 C C . ASN B 1 53 ? 19.406 -2.551 8.562 1 86.06 53 ASN B C 1
ATOM 1600 O O . ASN B 1 53 ? 19.344 -3.271 7.562 1 86.06 53 ASN B O 1
ATOM 1604 N N . ASP B 1 54 ? 19.719 -1.234 8.594 1 88.94 54 ASP B N 1
ATOM 1605 C CA . ASP B 1 54 ? 20.031 -0.495 7.371 1 88.94 54 ASP B CA 1
ATOM 1606 C C . ASP B 1 54 ? 18.828 -0.489 6.422 1 88.94 54 ASP B C 1
ATOM 1608 O O . ASP B 1 54 ? 18.984 -0.228 5.227 1 88.94 54 ASP B O 1
ATOM 1612 N N . MET B 1 55 ? 17.766 -0.888 6.98 1 93.12 55 MET B N 1
ATOM 1613 C CA . MET B 1 55 ? 16.531 -0.724 6.227 1 93.12 55 MET B CA 1
ATOM 1614 C C . MET B 1 55 ? 16.094 0.74 6.195 1 93.12 55 MET B C 1
ATOM 1616 O O . MET B 1 55 ? 16.469 1.517 7.082 1 93.12 55 MET B O 1
ATOM 1620 N N . LYS B 1 56 ? 15.5 1.08 5.105 1 96.38 56 LYS B N 1
ATOM 1621 C CA . LYS B 1 56 ? 15.039 2.455 4.945 1 96.38 56 LYS B CA 1
ATOM 1622 C C . LYS B 1 56 ? 13.516 2.521 4.91 1 96.38 56 LYS B C 1
ATOM 1624 O O . LYS B 1 56 ? 12.859 1.628 4.367 1 96.38 56 LYS B O 1
ATOM 1629 N N . CYS B 1 57 ? 13.055 3.541 5.523 1 97.06 57 CYS B N 1
ATOM 1630 C CA . CYS B 1 57 ? 11.625 3.846 5.441 1 97.06 57 CYS B CA 1
ATOM 1631 C C . CYS B 1 57 ? 11.398 5.238 4.867 1 97.06 57 CYS B C 1
ATOM 1633 O O . CYS B 1 57 ? 12 6.211 5.328 1 97.06 57 CYS B O 1
ATOM 1635 N N . VAL B 1 58 ? 10.641 5.309 3.787 1 97.88 58 VAL B N 1
ATOM 1636 C CA . VAL B 1 58 ? 10.141 6.574 3.268 1 97.88 58 VAL B CA 1
ATOM 1637 C C . VAL B 1 58 ? 8.711 6.797 3.752 1 97.88 58 VAL B C 1
ATOM 1639 O O . VAL B 1 58 ? 7.82 5.984 3.486 1 97.88 58 VAL B O 1
ATOM 1642 N N . HIS B 1 59 ? 8.523 7.836 4.523 1 98.19 59 HIS B N 1
ATOM 1643 C CA . HIS B 1 59 ? 7.238 8.242 5.086 1 98.19 59 HIS B CA 1
ATOM 1644 C C . HIS B 1 59 ? 6.684 9.461 4.359 1 98.19 59 HIS B C 1
ATOM 1646 O O . HIS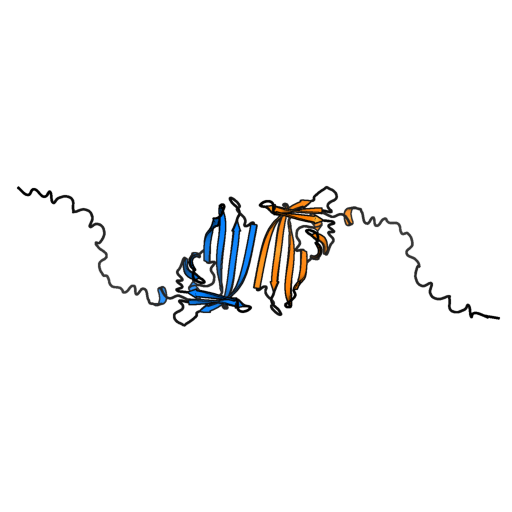 B 1 59 ? 7.34 10.508 4.293 1 98.19 59 HIS B O 1
ATOM 1652 N N . GLN B 1 60 ? 5.465 9.289 3.803 1 98.81 60 GLN B N 1
ATOM 1653 C CA . GLN B 1 60 ? 4.883 10.375 3.02 1 98.81 60 GLN B CA 1
ATOM 1654 C C . GLN B 1 60 ? 3.504 10.758 3.545 1 98.81 60 GLN B C 1
ATOM 1656 O O . GLN B 1 60 ? 2.742 9.898 3.992 1 98.81 60 GLN B O 1
ATOM 1661 N N . LEU B 1 61 ? 3.18 12.047 3.49 1 98.75 61 LEU B N 1
ATOM 1662 C CA . LEU B 1 61 ? 1.843 12.586 3.719 1 98.75 61 LEU B CA 1
ATOM 1663 C C . LEU B 1 61 ? 1.353 13.359 2.498 1 98.75 61 LEU B C 1
ATOM 1665 O O . LEU B 1 61 ? 2.107 14.125 1.9 1 98.75 61 LEU B O 1
ATOM 1669 N N . LYS B 1 62 ? 0.181 13.086 2.158 1 98.81 62 LYS B N 1
ATOM 1670 C CA . LYS B 1 62 ? -0.504 13.812 1.092 1 98.81 62 LYS B CA 1
ATOM 1671 C C . LYS B 1 62 ? -1.834 14.383 1.58 1 98.81 62 LYS B C 1
ATOM 1673 O O . LYS B 1 62 ? -2.588 13.695 2.277 1 98.81 62 LYS B O 1
ATOM 1678 N N . PHE B 1 63 ? -2.107 15.594 1.266 1 98.75 63 PHE B N 1
ATOM 1679 C CA . PHE B 1 63 ? -3.361 16.266 1.59 1 98.75 63 PHE B CA 1
ATOM 1680 C C . PHE B 1 63 ? -4.039 16.781 0.328 1 98.75 63 PHE B C 1
ATOM 1682 O O . PHE B 1 63 ? -3.373 17.281 -0.582 1 98.75 63 PHE B O 1
ATOM 1689 N N . THR B 1 64 ? -5.285 16.672 0.347 1 98.56 64 THR B N 1
ATOM 1690 C CA . THR B 1 64 ? -6.051 17.234 -0.761 1 98.56 64 THR B CA 1
ATOM 1691 C C . THR B 1 64 ? -7.039 18.281 -0.258 1 98.56 64 THR B C 1
ATOM 1693 O O . THR B 1 64 ? -7.363 18.328 0.931 1 98.56 64 THR B O 1
ATOM 1696 N N . GLN B 1 65 ? -7.5 19.078 -1.153 1 97.94 65 GLN B N 1
ATOM 1697 C CA . GLN B 1 65 ? -8.375 20.188 -0.812 1 97.94 65 GLN B CA 1
ATOM 1698 C C . GLN B 1 65 ? -9.75 19.688 -0.364 1 97.94 65 GLN B C 1
ATOM 1700 O O . GLN B 1 65 ? -10.461 20.391 0.358 1 97.94 65 GLN B O 1
ATOM 1705 N N . ASP B 1 66 ? -10.102 18.5 -0.763 1 97.81 66 ASP B N 1
ATOM 1706 C CA . ASP B 1 66 ? -11.406 17.969 -0.395 1 97.81 66 ASP B CA 1
ATOM 1707 C C . ASP B 1 66 ? -11.352 17.297 0.976 1 97.81 66 ASP B C 1
ATOM 1709 O O . ASP B 1 66 ? -12.195 16.453 1.292 1 97.81 66 ASP B O 1
ATOM 1713 N N . ARG B 1 67 ? -10.312 17.5 1.716 1 98.38 67 ARG B N 1
ATOM 1714 C CA . ARG B 1 67 ? -10.156 17.109 3.111 1 98.38 67 ARG B CA 1
ATOM 1715 C C . ARG B 1 67 ? -9.797 15.625 3.229 1 98.38 67 ARG B C 1
ATOM 1717 O O . ARG B 1 67 ? -9.898 15.047 4.309 1 98.38 67 ARG B O 1
ATOM 1724 N N . SER B 1 68 ? -9.477 15.016 2.092 1 98.38 68 SER B N 1
ATOM 1725 C CA . SER B 1 68 ? -8.922 13.664 2.111 1 98.38 68 SER B CA 1
ATOM 1726 C C . SER B 1 68 ? -7.398 13.688 2.111 1 98.38 68 SER B C 1
ATOM 1728 O O . SER B 1 68 ? -6.789 14.703 1.771 1 98.38 68 SER B O 1
ATOM 1730 N N . GLY B 1 69 ? -6.824 12.633 2.596 1 98.56 69 GLY B N 1
ATOM 1731 C CA . GLY B 1 69 ? -5.375 12.508 2.592 1 98.56 69 GLY B CA 1
ATOM 1732 C C . GLY B 1 69 ? -4.898 11.07 2.67 1 98.56 69 GLY B C 1
ATOM 1733 O O . GLY B 1 69 ? -5.707 10.148 2.801 1 98.56 69 GLY B O 1
ATOM 1734 N N . GLN B 1 70 ? -3.596 10.938 2.479 1 98.75 70 GLN B N 1
ATOM 1735 C CA . GLN B 1 70 ? -2.945 9.633 2.574 1 98.75 70 GLN B CA 1
ATOM 1736 C C . GLN B 1 70 ? -1.663 9.719 3.396 1 98.75 70 GLN B C 1
ATOM 1738 O O . GLN B 1 70 ? -0.917 10.695 3.293 1 98.75 70 GLN B O 1
ATOM 1743 N N . GLU B 1 71 ? -1.529 8.719 4.23 1 98.75 71 GLU B N 1
ATOM 1744 C CA . GLU B 1 71 ? -0.235 8.414 4.836 1 98.75 71 GLU B CA 1
ATOM 1745 C C . GLU B 1 71 ? 0.387 7.168 4.223 1 98.75 71 GLU B C 1
ATOM 1747 O O . GLU B 1 71 ? -0.245 6.109 4.176 1 98.75 71 GLU B O 1
ATOM 1752 N N . ILE B 1 72 ? 1.598 7.262 3.717 1 98.75 72 ILE B N 1
ATOM 1753 C CA . ILE B 1 72 ? 2.225 6.176 2.975 1 98.75 72 ILE B CA 1
ATOM 1754 C C . ILE B 1 72 ? 3.58 5.84 3.594 1 98.75 72 ILE B C 1
ATOM 1756 O O . ILE B 1 72 ? 4.375 6.734 3.881 1 98.75 72 ILE B O 1
ATOM 1760 N N . PHE B 1 73 ? 3.795 4.578 3.836 1 98.19 73 PHE B N 1
ATOM 1761 C CA . PHE B 1 73 ? 5.09 4.055 4.258 1 98.19 73 PHE B CA 1
ATOM 1762 C C . PHE B 1 73 ? 5.66 3.109 3.209 1 98.19 73 PHE B C 1
ATOM 1764 O O . PHE B 1 73 ? 5 2.148 2.807 1 98.19 73 PHE B O 1
ATOM 1771 N N . GLN B 1 74 ? 6.836 3.408 2.773 1 98.38 74 GLN B N 1
ATOM 1772 C CA . GLN B 1 74 ? 7.586 2.529 1.882 1 98.38 74 GLN B CA 1
ATOM 1773 C C . GLN B 1 74 ? 8.82 1.967 2.574 1 98.38 74 GLN B C 1
ATOM 1775 O O . GLN B 1 74 ? 9.617 2.717 3.148 1 98.38 74 GLN B O 1
ATOM 1780 N N . TYR B 1 75 ? 8.961 0.715 2.512 1 97.5 75 TYR B N 1
ATOM 1781 C CA . TYR B 1 75 ? 10.078 0.053 3.17 1 97.5 75 TYR B CA 1
ATOM 1782 C C . TYR B 1 75 ? 11.055 -0.522 2.146 1 97.5 75 TYR B C 1
ATOM 1784 O O . TYR B 1 75 ? 10.641 -1.224 1.219 1 97.5 75 TYR B O 1
ATOM 1792 N N . TYR B 1 76 ? 12.305 -0.238 2.371 1 97.06 76 TYR B N 1
ATOM 1793 C CA . TYR B 1 76 ? 13.383 -0.67 1.481 1 97.06 76 TYR B CA 1
ATOM 1794 C C . TYR B 1 76 ? 14.398 -1.522 2.229 1 97.06 76 TYR B C 1
ATOM 1796 O O . TYR B 1 76 ? 14.781 -1.197 3.354 1 97.06 76 TYR B O 1
ATOM 1804 N N . ARG B 1 77 ? 14.734 -2.578 1.579 1 94.75 77 ARG B N 1
ATOM 1805 C CA . ARG B 1 77 ? 15.922 -3.285 2.053 1 94.75 77 ARG B CA 1
ATOM 1806 C C . ARG B 1 77 ? 17.203 -2.59 1.588 1 94.75 77 ARG B C 1
ATOM 1808 O O . ARG B 1 77 ? 17.156 -1.744 0.691 1 94.75 77 ARG B O 1
ATOM 1815 N N . PRO B 1 78 ? 18.266 -2.967 2.273 1 92.06 78 PRO B N 1
ATOM 1816 C CA . PRO B 1 78 ? 19.516 -2.299 1.901 1 92.06 78 PRO B CA 1
ATOM 1817 C C . PRO B 1 78 ? 19.828 -2.426 0.413 1 92.06 78 PRO B C 1
ATOM 1819 O O . PRO B 1 78 ? 19.719 -3.514 -0.157 1 92.06 78 PRO B O 1
ATOM 1822 N N . GLU B 1 79 ? 20.125 -1.256 -0.252 1 88.69 79 GLU B N 1
ATOM 1823 C CA . GLU B 1 79 ? 20.625 -1.154 -1.621 1 88.69 79 GLU B CA 1
ATOM 1824 C C . GLU B 1 79 ? 19.516 -1.465 -2.633 1 88.69 79 GLU B C 1
ATOM 1826 O O . GLU B 1 79 ? 19.797 -1.603 -3.828 1 88.69 79 GLU B O 1
ATOM 1831 N N . GLU B 1 80 ? 18.344 -1.64 -2.121 1 92 80 GLU B N 1
ATOM 1832 C CA . GLU B 1 80 ? 17.25 -1.843 -3.07 1 92 80 GLU B CA 1
ATOM 1833 C C . GLU B 1 80 ? 16.688 -0.51 -3.549 1 92 80 GLU B C 1
ATOM 1835 O O . GLU B 1 80 ? 16.578 0.439 -2.77 1 92 80 GLU B O 1
ATOM 1840 N N . SER B 1 81 ? 16.344 -0.466 -4.848 1 92.62 81 SER B N 1
ATOM 1841 C CA . SER B 1 81 ? 15.82 0.759 -5.445 1 92.62 81 SER B CA 1
ATOM 1842 C C . SER B 1 81 ? 14.297 0.795 -5.383 1 92.62 81 SER B C 1
ATOM 1844 O O . SER B 1 81 ? 13.688 1.851 -5.57 1 92.62 81 SER B O 1
ATOM 1846 N N . ARG B 1 82 ? 13.727 -0.338 -5.211 1 94.81 82 ARG B N 1
ATOM 1847 C CA . ARG B 1 82 ? 12.281 -0.421 -5.062 1 94.81 82 ARG B CA 1
ATOM 1848 C C . ARG B 1 82 ? 11.898 -0.921 -3.674 1 94.81 82 ARG B C 1
ATOM 1850 O O . ARG B 1 82 ? 12.594 -1.755 -3.096 1 94.81 82 ARG B O 1
ATOM 1857 N N . PRO B 1 83 ? 10.82 -0.348 -3.143 1 97.69 83 PRO B N 1
ATOM 1858 C CA . PRO B 1 83 ? 10.406 -0.865 -1.837 1 97.69 83 PRO B CA 1
ATOM 1859 C C . PRO B 1 83 ? 9.898 -2.305 -1.905 1 97.69 83 PRO B C 1
ATOM 1861 O O . PRO B 1 83 ? 9.234 -2.686 -2.873 1 97.69 83 PRO B O 1
ATOM 1864 N N . TYR B 1 84 ? 10.25 -3.115 -0.901 1 97 84 TYR B N 1
ATOM 1865 C CA . TYR B 1 84 ? 9.719 -4.473 -0.838 1 97 84 TYR B CA 1
ATOM 1866 C C . TYR B 1 84 ? 8.297 -4.477 -0.298 1 97 84 TYR B C 1
ATOM 1868 O O . TYR B 1 84 ? 7.543 -5.426 -0.522 1 97 84 TYR B O 1
ATOM 1876 N N . SER B 1 85 ? 7.902 -3.381 0.383 1 97.81 85 SER B N 1
ATOM 1877 C CA . SER B 1 85 ? 6.551 -3.246 0.915 1 97.81 85 SER B CA 1
ATOM 1878 C C . SER B 1 85 ? 6.121 -1.784 0.963 1 97.81 85 SER B C 1
ATOM 1880 O O . SER B 1 85 ? 6.934 -0.899 1.229 1 97.81 85 SER B O 1
ATOM 1882 N N . THR B 1 86 ? 4.852 -1.548 0.679 1 98.75 86 THR B N 1
ATOM 1883 C CA . THR B 1 86 ? 4.211 -0.246 0.825 1 98.75 86 THR B CA 1
ATOM 1884 C C . THR B 1 86 ? 2.904 -0.371 1.603 1 98.75 86 THR B C 1
ATOM 1886 O O . THR B 1 86 ? 2.098 -1.262 1.331 1 98.75 86 THR B O 1
ATOM 1889 N N . VAL B 1 87 ? 2.74 0.459 2.564 1 98.69 87 VAL B N 1
ATOM 1890 C CA . VAL B 1 87 ? 1.497 0.537 3.324 1 98.69 87 VAL B CA 1
ATOM 1891 C C . VAL B 1 87 ? 0.882 1.926 3.168 1 98.69 87 VAL B C 1
ATOM 1893 O O . VAL B 1 87 ? 1.554 2.938 3.387 1 98.69 87 VAL B O 1
ATOM 1896 N N . THR B 1 88 ? -0.325 1.968 2.766 1 98.81 88 THR B N 1
ATOM 1897 C CA . THR B 1 88 ? -1.049 3.225 2.615 1 98.81 88 THR B CA 1
ATOM 1898 C C . THR B 1 88 ? -2.271 3.258 3.529 1 98.81 88 THR B C 1
ATOM 1900 O O . THR B 1 88 ? -3.031 2.289 3.592 1 98.81 88 THR B O 1
ATOM 1903 N N . TYR B 1 89 ? -2.412 4.328 4.258 1 98.5 89 TYR B N 1
ATOM 1904 C CA . TYR B 1 89 ? -3.623 4.637 5.012 1 98.5 89 TYR B CA 1
ATOM 1905 C C . TYR B 1 89 ? -4.34 5.844 4.422 1 98.5 89 TYR B C 1
ATOM 1907 O O . TYR B 1 89 ? -3.717 6.875 4.16 1 98.5 89 TYR B O 1
ATOM 1915 N N . ASN B 1 90 ? -5.578 5.66 4.266 1 98.56 90 ASN B N 1
ATOM 1916 C CA . ASN B 1 90 ? -6.391 6.816 3.898 1 98.56 90 ASN B CA 1
ATOM 1917 C C . ASN B 1 90 ? -6.988 7.496 5.129 1 98.56 90 ASN B C 1
ATOM 1919 O O . ASN B 1 90 ? -7.332 6.828 6.105 1 98.56 90 ASN B O 1
ATOM 1923 N N . PHE B 1 91 ? -7.078 8.883 5.051 1 98.19 91 PHE B N 1
ATOM 1924 C CA . PHE B 1 91 ? -7.668 9.609 6.164 1 98.19 91 PHE B CA 1
ATOM 1925 C C . PHE B 1 91 ? -8.422 10.836 5.668 1 98.19 91 PHE B C 1
ATOM 1927 O O . PHE B 1 91 ? -8.312 11.219 4.5 1 98.19 91 PHE B O 1
ATOM 1934 N N . THR B 1 92 ? -9.188 11.336 6.551 1 98.44 92 THR B N 1
ATOM 1935 C CA . THR B 1 92 ? -9.703 12.688 6.402 1 98.44 92 THR B CA 1
ATOM 1936 C C . THR B 1 92 ? -8.992 13.648 7.352 1 98.44 92 THR B C 1
ATOM 1938 O O . THR B 1 92 ? -8.414 13.219 8.352 1 98.44 92 THR B O 1
ATOM 1941 N N . TRP B 1 93 ? -8.984 14.922 6.91 1 98.69 93 TRP B N 1
ATOM 1942 C CA . TRP B 1 93 ? -8.258 15.867 7.754 1 98.69 93 TRP B CA 1
ATOM 1943 C C . TRP B 1 93 ? -9.008 17.188 7.863 1 98.69 93 TRP B C 1
ATOM 1945 O O . TRP B 1 93 ? -9.844 17.5 7.016 1 98.69 93 TRP B O 1
ATOM 1955 N N . GLU B 1 94 ? -8.695 17.906 8.969 1 98.75 94 GLU B N 1
ATOM 1956 C CA . GLU B 1 94 ? -9.156 19.281 9.18 1 98.75 94 GLU B CA 1
ATOM 1957 C C . GLU B 1 94 ? -8.203 20.047 10.094 1 98.75 94 GLU B C 1
ATOM 1959 O O . GLU B 1 94 ? -7.508 19.453 10.914 1 98.75 94 GLU B O 1
ATOM 1964 N N . TRP B 1 95 ? -8.219 21.281 9.844 1 98.44 95 TRP B N 1
ATOM 1965 C CA . TRP B 1 95 ? -7.562 22.125 10.844 1 98.44 95 TRP B CA 1
ATOM 1966 C C . TRP B 1 95 ? -8.328 22.094 12.164 1 98.44 95 TRP B C 1
ATOM 1968 O O . TRP B 1 95 ? -9.555 22.125 12.18 1 98.44 95 TRP B O 1
ATOM 1978 N N . ILE B 1 96 ? -7.578 22.094 13.305 1 98.12 96 ILE B N 1
ATOM 1979 C CA . ILE B 1 96 ? -8.195 22 14.625 1 98.12 96 ILE B CA 1
ATOM 1980 C C . ILE B 1 96 ? -8.922 23.297 14.953 1 98.12 96 ILE B C 1
ATOM 1982 O O . ILE B 1 96 ? -9.977 23.281 15.602 1 98.12 96 ILE B O 1
ATOM 1986 N N . ASP B 1 97 ? -8.352 24.406 14.539 1 96.69 97 ASP B N 1
ATOM 1987 C CA . ASP B 1 97 ? -8.953 25.719 14.758 1 96.69 97 ASP B CA 1
ATOM 1988 C C . ASP B 1 97 ? -8.539 26.703 13.672 1 96.69 97 ASP B C 1
ATOM 1990 O O . ASP B 1 97 ? -7.895 26.312 12.688 1 96.69 97 ASP B O 1
ATOM 1994 N N . GLN B 1 98 ? -8.945 27.859 13.797 1 95 98 GLN B N 1
ATOM 1995 C CA . GLN B 1 98 ? -8.766 28.875 12.773 1 95 98 GLN B CA 1
ATOM 1996 C C . GLN B 1 98 ? -7.312 29.328 12.688 1 95 98 GLN B C 1
ATOM 1998 O O . GLN B 1 98 ? -6.91 29.969 11.719 1 95 98 GLN B O 1
ATOM 2003 N N . GLU B 1 99 ? -6.543 29.031 13.727 1 93.94 99 GLU B N 1
ATOM 2004 C CA . GLU B 1 99 ? -5.133 29.422 13.719 1 93.94 99 GLU B CA 1
ATOM 2005 C C . GLU B 1 99 ? -4.332 28.547 12.758 1 93.94 99 GLU B C 1
ATOM 2007 O O . GLU B 1 99 ? -3.207 28.891 12.391 1 93.94 99 GLU B O 1
ATOM 2012 N N . MET B 1 100 ? -4.84 27.453 12.305 1 97.12 100 MET B N 1
ATOM 2013 C CA . MET B 1 100 ? -4.297 26.562 11.281 1 97.12 100 MET B CA 1
ATOM 2014 C C . MET B 1 100 ? -2.879 26.125 11.641 1 97.12 100 MET B C 1
ATOM 2016 O O . MET B 1 100 ? -1.982 26.172 10.797 1 97.12 100 MET B O 1
ATOM 2020 N N . GLU B 1 101 ? -2.674 25.734 12.93 1 97 101 GLU B N 1
ATOM 2021 C CA . GLU B 1 101 ? -1.375 25.266 13.391 1 97 101 GLU B CA 1
ATOM 2022 C C . GLU B 1 101 ? -1.468 23.828 13.922 1 97 101 GLU B C 1
ATOM 2024 O O . GLU B 1 101 ? -0.509 23.312 14.5 1 97 101 GLU B O 1
ATOM 2029 N N . GLY B 1 102 ? -2.617 23.266 13.883 1 98.44 102 GLY B N 1
ATOM 2030 C CA . GLY B 1 102 ? -2.871 21.875 14.242 1 98.44 102 GLY B CA 1
ATOM 2031 C C . GLY B 1 102 ? -3.807 21.172 13.281 1 98.44 102 GLY B C 1
ATOM 2032 O O . GLY B 1 102 ? -4.77 21.766 12.789 1 98.44 102 GLY B O 1
ATOM 2033 N N . LEU B 1 103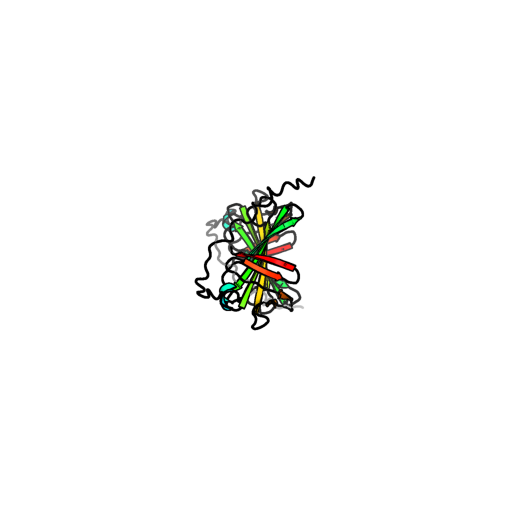 ? -3.52 19.953 13 1 98.81 103 LEU B N 1
ATOM 2034 C CA . LEU B 1 103 ? -4.355 19.125 12.133 1 98.81 103 LEU B CA 1
ATOM 2035 C C . LEU B 1 103 ? -4.895 17.922 12.891 1 98.81 103 LEU B C 1
ATOM 2037 O O . LEU B 1 103 ? -4.176 17.297 13.68 1 98.81 103 LEU B O 1
ATOM 2041 N N . ARG B 1 104 ? -6.102 17.656 12.664 1 98.81 104 ARG B N 1
ATOM 2042 C CA . ARG B 1 104 ? -6.727 16.391 13.039 1 98.81 104 ARG B CA 1
ATOM 2043 C C . ARG B 1 104 ? -6.793 15.445 11.852 1 98.81 104 ARG B C 1
ATOM 2045 O O . ARG B 1 104 ? -7.363 15.781 10.812 1 98.81 104 ARG B O 1
ATOM 2052 N N . LEU B 1 105 ? -6.176 14.328 11.953 1 98.69 105 LEU B N 1
ATOM 2053 C CA . LEU B 1 105 ? -6.184 13.273 10.945 1 98.69 105 LEU B CA 1
ATOM 2054 C C . LEU B 1 105 ? -7.02 12.086 11.406 1 98.69 105 LEU B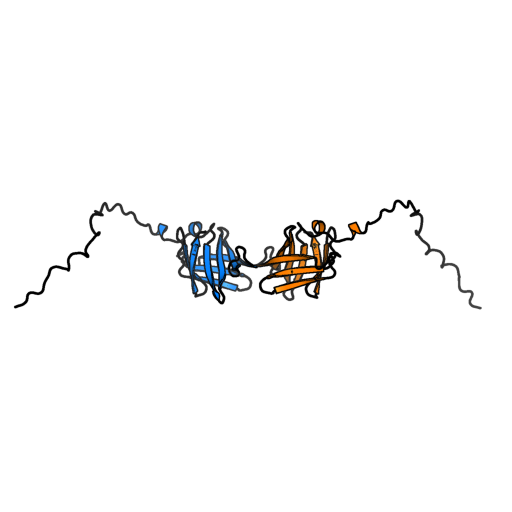 C 1
ATOM 2056 O O . LEU B 1 105 ? -6.734 11.484 12.445 1 98.69 105 LEU B O 1
ATOM 2060 N N . ASP B 1 106 ? -8.031 11.766 10.625 1 98.5 106 ASP B N 1
ATOM 2061 C CA . ASP B 1 106 ? -9 10.742 11.016 1 98.5 106 ASP B CA 1
ATOM 2062 C C . ASP B 1 106 ? -8.992 9.578 10.023 1 98.5 106 ASP B C 1
ATOM 2064 O O . ASP B 1 106 ? -9.469 9.719 8.891 1 98.5 106 ASP B O 1
ATOM 2068 N N . ARG B 1 107 ? -8.477 8.383 10.445 1 96.88 107 ARG B N 1
ATOM 2069 C CA . ARG B 1 107 ? -8.414 7.195 9.609 1 96.88 107 ARG B CA 1
ATOM 2070 C C . ARG B 1 107 ? -9.695 6.375 9.719 1 96.88 107 ARG B C 1
ATOM 2072 O O . ARG B 1 107 ? -9.805 5.297 9.133 1 96.88 107 ARG B O 1
ATOM 2079 N N . GLY B 1 108 ? -10.656 6.898 10.492 1 94 108 GLY B N 1
ATOM 2080 C CA . GLY B 1 108 ? -11.875 6.145 10.766 1 94 108 GLY B CA 1
ATOM 2081 C C . GLY B 1 108 ? -11.719 5.145 11.891 1 94 108 GLY B C 1
ATOM 2082 O O . GLY B 1 108 ? -10.609 4.93 12.391 1 94 108 GLY B O 1
ATOM 2083 N N . ALA B 1 109 ? -12.898 4.629 12.375 1 91.56 109 ALA B N 1
ATOM 2084 C CA . ALA B 1 109 ? -12.953 3.607 13.422 1 91.56 109 ALA B CA 1
ATOM 2085 C C . ALA B 1 109 ? -12.242 4.078 14.688 1 91.56 109 ALA B C 1
ATOM 2087 O O . ALA B 1 109 ? -11.492 3.318 15.305 1 91.56 109 ALA B O 1
ATOM 2088 N N . ASN B 1 110 ? -12.328 5.297 14.953 1 93.62 110 ASN B N 1
ATOM 2089 C CA . ASN B 1 110 ? -11.812 5.941 16.156 1 93.62 110 ASN B CA 1
ATOM 2090 C C . ASN B 1 110 ? -10.289 6.023 16.141 1 93.62 110 ASN B C 1
ATOM 2092 O O . ASN B 1 110 ? -9.664 6.156 17.188 1 93.62 110 ASN B O 1
ATOM 2096 N N . GLU B 1 111 ? -9.688 5.797 14.969 1 95.06 111 GLU B N 1
ATOM 2097 C CA . GLU B 1 111 ? -8.258 6.02 14.836 1 95.06 111 GLU B CA 1
ATOM 2098 C C . GLU B 1 111 ? -7.961 7.445 14.375 1 95.06 111 GLU B C 1
ATOM 2100 O O . GLU B 1 111 ? -7.863 7.703 13.172 1 95.06 111 GLU B O 1
ATOM 2105 N N . VAL B 1 112 ? -7.73 8.289 15.406 1 97.56 112 VAL B N 1
ATOM 2106 C CA . VAL B 1 112 ? -7.5 9.703 15.156 1 97.56 112 VAL B CA 1
ATOM 2107 C C . VAL B 1 112 ? -6.094 10.094 15.625 1 97.56 112 VAL B C 1
ATOM 2109 O O . VAL B 1 112 ? -5.664 9.695 16.703 1 97.56 112 VAL B O 1
ATOM 2112 N N . TYR B 1 113 ? -5.41 10.891 14.766 1 97.12 113 TYR B N 1
ATOM 2113 C CA . TYR B 1 113 ? -4.074 11.398 15.062 1 97.12 113 TYR B CA 1
ATOM 2114 C C . TYR B 1 113 ? -4.039 12.914 14.984 1 97.12 113 TYR B C 1
ATOM 2116 O O . TYR B 1 113 ? -4.848 13.523 14.281 1 97.12 113 TYR B O 1
ATOM 2124 N N . TYR B 1 114 ? -3.121 13.352 15.719 1 98.5 114 TYR B N 1
ATOM 2125 C CA . TYR B 1 114 ? -2.992 14.797 15.711 1 98.5 114 TYR B CA 1
ATOM 2126 C C . TYR B 1 114 ? -1.607 15.227 15.234 1 98.5 114 TYR B C 1
ATOM 2128 O O . TYR B 1 114 ? -0.602 14.617 15.617 1 98.5 114 TYR B O 1
ATOM 2136 N N . PHE B 1 115 ? -1.589 16.188 14.328 1 98.69 115 PHE B N 1
ATOM 2137 C CA . PHE B 1 115 ? -0.39 16.906 13.906 1 98.69 115 PHE B CA 1
ATOM 2138 C C . PHE B 1 115 ? -0.364 18.312 14.492 1 98.69 115 PHE B C 1
ATOM 2140 O O . PHE B 1 115 ? -1.107 19.188 14.047 1 98.69 115 PHE B O 1
ATOM 2147 N N . GLU B 1 116 ? 0.514 18.469 15.461 1 98.44 116 GLU B N 1
ATOM 2148 C CA . GLU B 1 116 ? 0.502 19.688 16.266 1 98.44 116 GLU B CA 1
ATOM 2149 C C . GLU B 1 116 ? 1.68 20.594 15.906 1 98.44 116 GLU B C 1
ATOM 2151 O O . GLU B 1 116 ? 2.701 20.125 15.398 1 98.44 116 GLU B O 1
ATOM 2156 N N . ASN B 1 117 ? 1.461 21.891 16.172 1 97.94 117 ASN B N 1
ATOM 2157 C CA . ASN B 1 117 ? 2.486 22.891 15.922 1 97.94 117 ASN B CA 1
ATOM 2158 C C . ASN B 1 117 ? 2.977 22.828 14.477 1 97.94 117 ASN B C 1
ATOM 2160 O O . ASN B 1 117 ? 4.184 22.828 14.227 1 97.94 117 ASN B O 1
ATOM 2164 N N . VAL B 1 118 ? 2.047 22.781 13.602 1 98.44 118 VAL B N 1
ATOM 2165 C CA . VAL B 1 118 ? 2.299 22.547 12.188 1 98.44 118 VAL B CA 1
ATOM 2166 C C . VAL B 1 118 ? 2.84 23.812 11.539 1 98.44 118 VAL B C 1
ATOM 2168 O O . VAL B 1 118 ? 2.299 24.906 11.75 1 98.44 118 VAL B O 1
ATOM 2171 N N . TRP B 1 119 ? 3.906 23.641 10.797 1 97.38 119 TRP B N 1
ATOM 2172 C CA . TRP B 1 119 ? 4.465 24.672 9.93 1 97.38 119 TRP B CA 1
ATOM 2173 C C . TRP B 1 119 ? 4.52 24.203 8.484 1 97.38 119 TRP B C 1
ATOM 2175 O O . TRP B 1 119 ? 5.219 23.234 8.164 1 97.38 119 TRP B O 1
ATOM 2185 N N . VAL B 1 120 ? 3.725 24.906 7.684 1 97.69 120 VAL B N 1
ATOM 2186 C CA . VAL B 1 120 ? 3.748 24.625 6.254 1 97.69 120 VAL B CA 1
ATOM 2187 C C . VAL B 1 120 ? 4.52 25.719 5.52 1 97.69 120 VAL B C 1
ATOM 2189 O O . VAL B 1 120 ? 4.086 26.875 5.477 1 97.69 120 VAL B O 1
ATOM 2192 N N . ARG B 1 121 ? 5.57 25.344 4.957 1 94.81 121 ARG B N 1
ATOM 2193 C CA . ARG B 1 121 ? 6.375 26.266 4.164 1 94.81 121 ARG B CA 1
ATOM 2194 C C . ARG B 1 121 ? 6.508 25.781 2.725 1 94.81 121 ARG B C 1
ATOM 2196 O O . ARG B 1 121 ? 5.859 24.812 2.326 1 94.81 121 ARG B O 1
ATOM 2203 N N . GLN B 1 122 ? 7.176 26.516 2.01 1 92.62 122 GLN B N 1
ATOM 2204 C CA . GLN B 1 122 ? 7.25 26.219 0.583 1 92.62 122 GLN B CA 1
ATOM 2205 C C . GLN B 1 122 ? 7.816 24.828 0.343 1 92.62 122 GLN B C 1
ATOM 2207 O O . GLN B 1 122 ? 7.316 24.078 -0.505 1 92.62 122 GLN B O 1
ATOM 2212 N N . ASN B 1 123 ? 8.82 24.469 1.19 1 95.62 123 ASN B N 1
ATOM 2213 C CA . ASN B 1 123 ? 9.531 23.234 0.851 1 95.62 123 ASN B CA 1
ATOM 2214 C C . ASN B 1 123 ? 9.5 22.234 2.002 1 95.62 123 ASN B C 1
ATOM 2216 O O . ASN B 1 123 ? 10.086 21.156 1.908 1 95.62 123 ASN B O 1
ATOM 2220 N N . TYR B 1 124 ? 8.867 22.625 3.039 1 97.5 124 TYR B N 1
ATOM 2221 C CA . TYR B 1 124 ? 8.852 21.641 4.113 1 97.5 124 TYR B CA 1
ATOM 2222 C C . TYR B 1 124 ? 7.574 21.75 4.938 1 97.5 124 TYR B C 1
ATOM 2224 O O . TYR B 1 124 ? 6.914 22.797 4.934 1 97.5 124 TYR B O 1
ATOM 2232 N N . LEU B 1 125 ? 7.137 20.766 5.547 1 98.44 125 LEU B N 1
ATOM 2233 C CA . LEU B 1 125 ? 6.07 20.594 6.527 1 98.44 125 LEU B CA 1
ATOM 2234 C C . LEU B 1 125 ? 6.621 20.031 7.832 1 98.44 125 LEU B C 1
ATOM 2236 O O . LEU B 1 125 ? 7.234 18.953 7.84 1 98.44 125 LEU B O 1
ATOM 2240 N N . SER B 1 126 ? 6.469 20.766 8.875 1 98.31 126 SER B N 1
ATOM 2241 C CA . SER B 1 126 ? 7.055 20.281 10.125 1 98.31 126 SER B CA 1
ATOM 2242 C C . SER B 1 126 ? 6.082 20.453 11.289 1 98.31 126 SER B C 1
ATOM 2244 O O . SER B 1 126 ? 5.098 21.188 11.18 1 98.31 126 SER B O 1
ATOM 2246 N N . GLY B 1 127 ? 6.32 19.734 12.328 1 98.31 127 GLY B N 1
ATOM 2247 C CA . GLY B 1 127 ? 5.52 19.75 13.539 1 98.31 127 GLY B CA 1
ATOM 2248 C C . GLY B 1 127 ? 5.668 18.5 14.383 1 98.31 127 GLY B C 1
ATOM 2249 O O . GLY B 1 127 ? 6.73 17.875 14.383 1 98.31 127 GLY B O 1
ATOM 2250 N N . LYS B 1 128 ? 4.699 18.234 15.219 1 98.25 128 LYS B N 1
ATOM 2251 C CA . LYS B 1 128 ? 4.641 17.047 16.047 1 98.25 128 LYS B CA 1
ATOM 2252 C C . LYS B 1 128 ? 3.502 16.125 15.617 1 98.25 128 LYS B C 1
ATOM 2254 O O . LYS B 1 128 ? 2.332 16.406 15.883 1 98.25 128 LYS B O 1
ATOM 2259 N N . LEU B 1 129 ? 3.863 15.086 14.992 1 98 129 LEU B N 1
ATOM 2260 C CA . LEU B 1 129 ? 2.881 14.102 14.555 1 98 129 LEU B CA 1
ATOM 2261 C C . LEU B 1 129 ? 2.717 12.992 15.594 1 98 129 LEU B C 1
ATOM 2263 O O . LEU B 1 129 ? 3.648 12.227 15.844 1 98 129 LEU B O 1
ATOM 2267 N N . ASP B 1 130 ? 1.571 13 16.156 1 95.94 130 ASP B N 1
ATOM 2268 C CA . ASP B 1 130 ? 1.266 12.047 17.219 1 95.94 130 ASP B CA 1
ATOM 2269 C C . ASP B 1 130 ? 2.359 12.039 18.281 1 95.94 130 ASP B C 1
ATOM 2271 O O . ASP B 1 130 ? 2.85 10.977 18.672 1 95.94 130 ASP B O 1
ATOM 2275 N N . GLY B 1 131 ? 2.812 13.148 18.594 1 94.62 131 GLY B N 1
ATOM 2276 C CA . GLY B 1 131 ? 3.734 13.336 19.703 1 94.62 131 GLY B CA 1
ATOM 2277 C C . GLY B 1 131 ? 5.191 13.273 19.297 1 94.62 131 GLY B C 1
ATOM 2278 O O . GLY B 1 131 ? 6.086 13.531 20.094 1 94.62 131 GLY B O 1
ATOM 2279 N N . VAL B 1 132 ? 5.504 12.953 18.109 1 95.25 132 VAL B N 1
ATOM 2280 C CA . VAL B 1 132 ? 6.875 12.82 17.641 1 95.25 132 VAL B CA 1
ATOM 2281 C C . VAL B 1 132 ? 7.215 13.992 16.719 1 95.25 132 VAL B C 1
ATOM 2283 O O . VAL B 1 132 ? 6.449 14.32 15.805 1 95.25 132 VAL B O 1
ATOM 2286 N N . GLU B 1 133 ? 8.32 14.586 16.906 1 97 133 GLU B N 1
ATOM 2287 C CA . GLU B 1 133 ? 8.766 15.664 16.031 1 97 133 GLU B CA 1
ATOM 2288 C C . GLU B 1 133 ? 9.156 15.133 14.648 1 97 133 GLU B C 1
ATOM 2290 O O . GLU B 1 133 ? 9.93 14.188 14.539 1 97 133 GLU B O 1
ATOM 2295 N N . VAL B 1 134 ? 8.555 15.812 13.656 1 97.81 134 VAL B N 1
ATOM 2296 C CA . VAL B 1 134 ? 8.836 15.367 12.297 1 97.81 134 VAL B CA 1
ATOM 2297 C C . VAL B 1 134 ? 9.062 16.578 11.398 1 97.81 134 VAL B C 1
ATOM 2299 O O . VAL B 1 134 ? 8.562 17.672 11.68 1 97.81 134 VAL B O 1
ATOM 2302 N N . THR B 1 135 ? 9.82 16.422 10.359 1 98.44 135 THR B N 1
ATOM 2303 C CA . THR B 1 135 ? 9.984 17.375 9.258 1 98.44 135 THR B CA 1
ATOM 2304 C C . THR B 1 135 ? 9.945 16.641 7.914 1 98.44 135 THR B C 1
ATOM 2306 O O . THR B 1 135 ? 10.797 15.805 7.633 1 98.44 135 THR B O 1
ATOM 2309 N N . PHE B 1 136 ? 8.969 16.984 7.145 1 98.56 136 PHE B N 1
ATOM 2310 C CA . PHE B 1 136 ? 8.828 16.469 5.785 1 98.56 136 PHE B CA 1
ATOM 2311 C C . PHE B 1 136 ? 9.32 17.484 4.766 1 98.56 136 PHE B C 1
ATOM 2313 O O . PHE B 1 136 ? 9.242 18.688 5 1 98.56 136 PHE B O 1
ATOM 2320 N N . ARG B 1 137 ? 9.766 16.969 3.646 1 98.25 137 ARG B N 1
ATOM 2321 C CA . ARG B 1 137 ? 10.18 17.828 2.543 1 98.25 137 ARG B CA 1
ATOM 2322 C C . ARG B 1 137 ? 9.344 17.562 1.296 1 98.25 137 ARG B C 1
ATOM 2324 O O . ARG B 1 137 ? 8.953 16.422 1.042 1 98.25 137 ARG B O 1
ATOM 2331 N N . LYS B 1 138 ? 9.156 18.625 0.659 1 96 138 LYS B N 1
ATOM 2332 C CA . LYS B 1 138 ? 8.422 18.5 -0.595 1 96 138 LYS B CA 1
ATOM 2333 C C . LYS B 1 138 ? 9.219 17.703 -1.623 1 96 138 LYS B C 1
ATOM 2335 O O . LYS B 1 138 ? 10.406 17.953 -1.819 1 96 138 LYS B O 1
ATOM 2340 N N . GLU B 1 139 ? 8.57 16.734 -2.199 1 86.25 139 GLU B N 1
ATOM 2341 C CA . GLU B 1 139 ? 9.227 15.992 -3.273 1 86.25 139 GLU B CA 1
ATOM 2342 C C . GLU B 1 139 ? 9.055 16.703 -4.613 1 86.25 139 GLU B C 1
ATOM 2344 O O . GLU B 1 139 ? 8.016 17.312 -4.875 1 86.25 139 GLU B O 1
#

pLDDT: mean 82.13, std 26.7, range [21.88, 98.81]

Sequence (278 aa):
MKRLNYTRFALLLILVLGLGACGDDIYYTDDYLRNSDEKLCGKTWTENSKMDNDMKCVHQLKFTQDRSGQEIFQYYRPEESRPYSTVTYNFTWEWIDQEMEGLRLDRGANEVYYFENVWVRQNYLSGKLDGVEVTFRKEMKRLNYTRFALLLILVLGLGACGDDIYYTDDYLRNSDEKLCGKTWTENSKMDNDMKCVHQLKFTQDRSGQEIFQYYRPEESRPYSTVTYNFTWEWIDQEMEGLRLDRGANEVYYFENVWVRQNYLSGKLDGVEVTFRKE

Secondary structure (DSSP, 8-state):
------GGGGGG--S--------------HHHHS--HHHHSSSEEEEEEE-GGG-EEEEEEEE-TTSEEEEEEEEE-TT-SS-SEEEEEEEEEEESSTT---EEEE-STT-EEEEEEEEE-SSEEEEEETTEEEEEEE-/------GGGGGG--S--------------HHHHS--HHHHSSSEEEEEEE-TTS-EEEEEEEE-TTSEEEEEEEEE-TT-SS-SEEEEEEEEEEESSTT--EEEEE-STT-EEEEEEEEE-SSEEEEEETTEEEEEEE-

Foldseek 3Di:
DCPVVPPDPPDPPPDPDDPDPPVPCPVPDPVQFADDPVLQADFKWWDWDADPPRKIKIWIWHAHPVQKIKIKIFIGDPPDPHGPDMDMAIWGKDQPDPSSQKMWTGSDPPDIWIFGRWTGHNFWIWGATRNRTDITGTD/DCPPPPPPPPDPPDDPDDPPPPVPCPVPPPVQFADDPVLQADFKWWDWDADPQRKIKIWIKHAHPVQKIKIKIFIGDPPDPHGPDMDMAIWGKDQPDPSSQKMWTGSDPPDIWIFGRWTGHNFWIWGATRNHTDITGTD

Solvent-accessible surface area (backbone atoms only — not comparable to full-atom values): 15636 Å² total; per-residue (Å²): 140,76,85,70,84,76,72,81,74,67,73,79,73,64,90,74,72,78,83,69,74,79,70,72,73,75,61,77,42,75,67,71,74,40,45,48,66,77,66,54,27,83,43,50,31,36,33,80,44,78,46,86,92,59,24,35,36,42,41,34,42,34,36,39,89,85,33,39,33,37,43,36,41,33,34,24,51,68,93,48,92,57,54,42,33,37,40,37,35,36,30,36,48,44,62,71,50,92,80,40,34,31,36,38,38,37,50,53,96,86,44,69,43,43,33,34,69,40,42,50,46,96,56,34,41,33,30,26,52,69,82,40,80,47,65,25,32,58,113,140,84,82,73,84,76,70,84,70,66,76,79,72,66,90,76,73,76,86,65,75,78,67,73,69,73,60,76,42,74,65,70,74,38,48,49,67,76,63,56,27,82,43,50,32,36,32,78,45,79,45,96,82,57,26,35,36,43,39,34,42,35,35,40,90,86,33,39,33,37,43,36,40,34,34,22,52,71,94,47,92,57,54,41,34,37,41,38,34,34,31,36,49,43,61,71,50,91,78,40,34,31,34,40,37,37,49,51,95,86,44,69,44,42,34,35,69,40,43,50,45,95,55,35,42,32,30,25,50,69,82,39,80,47,64,26,30,58,113

Organism: NCBI:txid997887